Protein AF-A0A5M4D7P4-F1 (afdb_monomer_lite)

Sequence (319 aa):
MAQPVGPFDEPAAPAPRLPSSVIDLPASPAQINPLQVMADASAMLDAHRPQQPDPSEKPGLSVAVNVMLLLTVITLVPSIMLMTTCFVRILVVLALLRQALGTQSLPPPQVVTGLALFMTLLVMSPTIDRIWNEAVVPYQNGEIGDYDTLWAAARQPMRDYMFDQIEATGNWSSVYTLLNYRGVDTSNPA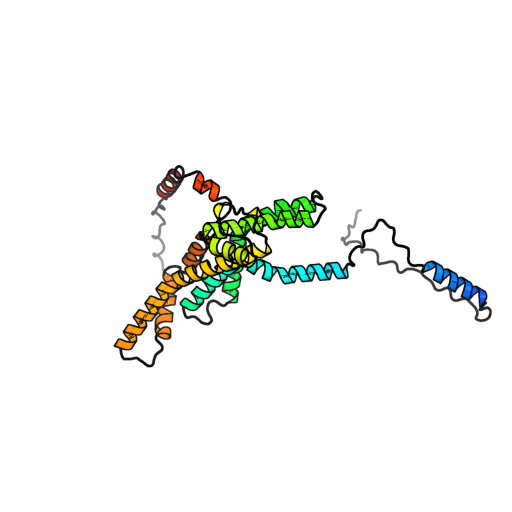ELTRADVDMVTLVPAYMLSELKVAFLLGFRVYLPFLVIDMVIASLLISMSMMMLPPVLISLPFKLLLFVLVDGWALVVGSLLETFVQEGTSGRLSAEPAAMLPFLLICFVRRPRPPVSSLPLAEACRDV

Secondary structure (DSSP, 8-state):
---------PPPPPPP----------S-TT---HHHHHHHHHHHHHTTPPPPPPTTS--PPPHHHHHHHHHHHHHHHHHHHHHHSTHHHHHHHHHHHHHHHT-SSSS-HHHHHHHHHHHHHHHHHHHHHHHIIIIIHHHHTTS---HHHHHHHHHHHHHHHHHHHHHHTT-HHHHHHHHHHTT---S-TTT--TTSS-HHHHHHHHHHHHHHHHHHHHHHHHHHHHHHHHHHHHHHHHTT-TTS-HHHHHHHHHHHHHHHTTHHHHHHHHHHTTSPPTTSHHHHTT-SSSHHHHHHHHHH--PPPP-------SSSS--

Foldseek 3Di:
DDDDDDDDDDDDDDDDDDPPPPPPDDDDPPDPPVVVVVVVVVVVVVVPDPPDDDPPDDPDDPPVVVVVVVVVVVVCVVVCCLQLFLLVLQLLLLVLLCVLLVDPPPPHSVVSSVVSVVLRCVLCVVLVVQLCVQQVVCVVVVVDPDPVVSVVSNCVSSLVQLVQLCVLLVQCVLLLVLCVVVVNDCVDVPPDDSVVRDPVSSRRSSSVSSNVNSVVLSVVSNVVSVVLLVVQVVVCVVVVVPPDRSSVVSNVVSVVVCVVVVVVCVSSVVSSVSGDDPVVVVVVVPDPPPVVVVVVVVVVDDDDDDDDDDDPPPDPPDD

pLDDT: mean 76.4, std 20.69, range [35.22, 96.75]

Structure (mmCIF, N/CA/C/O backbone):
data_AF-A0A5M4D7P4-F1
#
_entry.id   AF-A0A5M4D7P4-F1
#
loop_
_atom_site.group_PDB
_atom_site.id
_atom_site.type_symbol
_atom_site.label_atom_id
_atom_site.label_alt_id
_atom_site.label_comp_id
_atom_site.label_asym_id
_atom_site.label_entity_id
_atom_site.label_seq_id
_atom_site.pdbx_PDB_ins_code
_atom_site.Cartn_x
_atom_site.Cartn_y
_atom_site.Cartn_z
_atom_site.occupancy
_atom_site.B_iso_or_equiv
_atom_site.auth_seq_id
_atom_site.auth_comp_id
_atom_site.auth_asym_id
_atom_site.auth_atom_id
_atom_site.pdbx_PDB_model_num
ATOM 1 N N . MET A 1 1 ? 26.695 47.796 60.984 1.00 39.16 1 MET A N 1
ATOM 2 C CA . MET A 1 1 ? 27.251 47.521 59.645 1.00 39.16 1 MET A CA 1
ATOM 3 C C . MET A 1 1 ? 26.791 46.131 59.228 1.00 39.16 1 MET A C 1
ATOM 5 O O . MET A 1 1 ? 27.099 45.175 59.923 1.00 39.16 1 MET A O 1
ATOM 9 N N . ALA A 1 2 ? 25.961 46.084 58.182 1.00 36.31 2 ALA A N 1
ATOM 10 C CA . ALA A 1 2 ? 25.583 44.916 57.373 1.00 36.31 2 ALA A CA 1
ATOM 11 C C . ALA A 1 2 ? 26.838 44.197 56.827 1.00 36.31 2 ALA A C 1
ATOM 13 O O . ALA A 1 2 ? 27.874 44.846 56.735 1.00 36.31 2 ALA A O 1
ATOM 14 N N . GLN A 1 3 ? 26.884 42.930 56.411 1.00 42.91 3 GLN A N 1
ATOM 15 C CA . GLN A 1 3 ? 25.950 41.832 56.092 1.00 42.91 3 GLN A CA 1
ATOM 16 C C . GLN A 1 3 ? 26.830 40.542 56.043 1.00 42.91 3 GLN A C 1
ATOM 18 O O . GLN A 1 3 ? 28.057 40.666 56.102 1.00 42.91 3 GLN A O 1
ATOM 23 N N . PRO A 1 4 ? 26.279 39.322 55.890 1.00 45.22 4 PRO A N 1
ATOM 24 C CA . PRO A 1 4 ? 26.401 38.695 54.563 1.00 45.22 4 PRO A CA 1
ATOM 25 C C . PRO A 1 4 ? 25.178 37.857 54.139 1.00 45.22 4 PRO A C 1
ATOM 27 O O . PRO A 1 4 ? 24.484 37.263 54.960 1.00 45.22 4 PRO A O 1
ATOM 30 N N . VAL A 1 5 ? 24.946 37.814 52.825 1.00 45.00 5 VAL A N 1
ATOM 31 C CA . VAL A 1 5 ? 23.956 36.982 52.118 1.00 45.00 5 VAL A CA 1
ATOM 32 C C . VAL A 1 5 ? 24.679 35.752 51.552 1.00 45.00 5 VAL A C 1
ATOM 34 O O . VAL A 1 5 ? 25.801 35.879 51.066 1.00 45.00 5 VAL A O 1
ATOM 37 N N . GLY A 1 6 ? 24.063 34.572 51.681 1.00 42.91 6 GLY A N 1
ATOM 38 C CA . GLY A 1 6 ? 24.662 33.266 51.371 1.00 42.91 6 GLY A CA 1
ATOM 39 C C . GLY A 1 6 ? 24.568 32.826 49.905 1.00 42.91 6 GLY A C 1
ATOM 40 O O . GLY A 1 6 ? 24.285 33.643 49.031 1.00 42.91 6 GLY A O 1
ATOM 41 N N . PRO A 1 7 ? 24.751 31.521 49.642 1.00 45.44 7 PRO A N 1
ATOM 42 C CA . PRO A 1 7 ? 24.251 30.860 48.445 1.00 45.44 7 PRO A CA 1
ATOM 43 C C . PRO A 1 7 ? 23.147 29.834 48.766 1.00 45.44 7 PRO A C 1
ATOM 45 O O . PRO A 1 7 ? 23.106 29.236 49.840 1.00 45.44 7 PRO A O 1
ATOM 48 N N . PHE A 1 8 ? 22.249 29.677 47.796 1.00 41.06 8 PHE A N 1
ATOM 49 C CA . PHE A 1 8 ? 21.192 28.673 47.702 1.00 41.06 8 PHE A CA 1
ATOM 50 C C . PHE A 1 8 ? 21.755 27.242 47.702 1.00 41.06 8 PHE A C 1
ATOM 52 O O . PHE A 1 8 ? 22.790 27.021 47.085 1.00 41.06 8 PHE A O 1
ATOM 59 N N . ASP A 1 9 ? 21.048 26.294 48.330 1.00 38.66 9 ASP A N 1
ATOM 60 C CA . ASP A 1 9 ? 20.619 25.055 47.663 1.00 38.66 9 ASP A CA 1
ATOM 61 C C . ASP A 1 9 ? 19.586 24.263 48.495 1.00 38.66 9 ASP A C 1
ATOM 63 O O . ASP A 1 9 ? 19.487 24.366 49.717 1.00 38.66 9 ASP A O 1
ATOM 67 N N . GLU A 1 10 ? 18.759 23.548 47.745 1.00 42.03 10 GLU A N 1
ATOM 68 C CA . GLU A 1 10 ? 17.426 22.977 47.968 1.00 42.03 10 GLU A CA 1
ATOM 69 C C . GLU A 1 10 ? 17.302 21.896 49.080 1.00 42.03 10 GLU A C 1
ATOM 71 O O . GLU A 1 10 ? 18.226 21.107 49.288 1.00 42.03 10 GLU A O 1
ATOM 76 N N . PRO A 1 11 ? 16.159 21.798 49.801 1.00 43.62 11 PRO A N 1
ATOM 77 C CA . PRO A 1 11 ? 15.972 20.808 50.863 1.00 43.62 11 PRO A CA 1
ATOM 78 C C . PRO A 1 11 ? 15.675 19.402 50.316 1.00 43.62 11 PRO A C 1
ATOM 80 O O . PRO A 1 11 ? 14.684 19.169 49.624 1.00 43.62 11 PRO A O 1
ATOM 83 N N . ALA A 1 12 ? 16.519 18.445 50.706 1.00 44.50 12 ALA A N 1
ATOM 84 C CA . ALA A 1 12 ? 16.374 17.023 50.417 1.00 44.50 12 ALA A CA 1
ATOM 85 C C . ALA A 1 12 ? 15.052 16.434 50.954 1.00 44.50 12 ALA A C 1
ATOM 87 O O . ALA A 1 12 ? 14.665 16.649 52.105 1.00 44.50 12 ALA A O 1
ATOM 88 N N . ALA A 1 13 ? 14.391 15.646 50.104 1.00 42.66 13 ALA A N 1
ATOM 89 C CA . ALA A 1 13 ? 13.180 14.889 50.404 1.00 42.66 13 ALA A CA 1
ATOM 90 C C . ALA A 1 13 ? 13.367 13.915 51.594 1.00 42.66 13 ALA A C 1
ATOM 92 O O . ALA A 1 13 ? 14.440 13.326 51.751 1.00 42.66 13 ALA A O 1
ATOM 93 N N . PRO A 1 14 ? 12.332 13.696 52.429 1.00 46.12 14 PRO A N 1
ATOM 94 C CA . PRO A 1 14 ? 12.438 12.821 53.590 1.00 46.12 14 PRO A CA 1
ATOM 95 C C . PRO A 1 14 ? 12.528 11.345 53.177 1.00 46.12 14 PRO A C 1
ATOM 97 O O . PRO A 1 14 ? 11.697 10.836 52.426 1.00 46.12 14 PRO A O 1
ATOM 100 N N . ALA A 1 15 ? 13.538 10.653 53.709 1.00 44.91 15 ALA A N 1
ATOM 101 C CA . ALA A 1 15 ? 13.745 9.217 53.549 1.00 44.91 15 ALA A CA 1
ATOM 102 C C . ALA A 1 15 ? 12.555 8.390 54.097 1.00 44.91 15 ALA A C 1
ATOM 104 O O . ALA A 1 15 ? 11.905 8.803 55.066 1.00 44.91 15 ALA A O 1
ATOM 105 N N . PRO A 1 16 ? 12.266 7.209 53.517 1.00 42.50 16 PRO A N 1
ATOM 106 C CA . PRO A 1 16 ? 11.136 6.379 53.917 1.00 42.50 16 PRO A CA 1
ATOM 107 C C . PRO A 1 16 ? 11.317 5.856 55.349 1.00 42.50 16 PRO A C 1
ATOM 109 O O . PRO A 1 16 ? 12.341 5.266 55.694 1.00 42.50 16 PRO A O 1
ATOM 112 N N . ARG A 1 17 ? 10.302 6.073 56.192 1.00 42.00 17 ARG A N 1
ATOM 113 C CA . ARG A 1 17 ? 10.245 5.549 57.562 1.00 42.00 17 ARG A CA 1
ATOM 114 C C . ARG A 1 17 ? 10.105 4.027 57.504 1.00 42.00 17 ARG A C 1
ATOM 116 O O . ARG A 1 17 ? 9.059 3.524 57.104 1.00 42.00 17 ARG A O 1
ATOM 123 N N . LEU A 1 18 ? 11.147 3.303 57.907 1.00 40.50 18 LEU A N 1
ATOM 124 C CA . LEU A 1 18 ? 11.042 1.874 58.203 1.00 40.50 18 LEU A CA 1
ATOM 125 C C . LEU A 1 18 ? 10.064 1.687 59.379 1.00 40.50 18 LEU A C 1
ATOM 127 O O . LEU A 1 18 ? 10.150 2.448 60.349 1.00 40.50 18 LEU A O 1
ATOM 131 N N . PRO A 1 19 ? 9.134 0.718 59.325 1.00 41.41 19 PRO A N 1
ATOM 132 C CA . PRO A 1 19 ? 8.250 0.438 60.444 1.00 41.41 19 PRO A CA 1
ATOM 133 C C . PRO A 1 19 ? 9.090 -0.034 61.632 1.00 41.41 19 PRO A C 1
ATOM 135 O O . PRO A 1 19 ? 9.810 -1.028 61.559 1.00 41.41 19 PRO A O 1
ATOM 138 N N . SER A 1 20 ? 9.008 0.700 62.737 1.00 46.91 20 SER A N 1
ATOM 139 C CA . SER A 1 20 ? 9.601 0.343 64.021 1.00 46.91 20 SER A CA 1
ATOM 140 C C . SER A 1 20 ? 8.812 -0.798 64.666 1.00 46.91 20 SER A C 1
ATOM 142 O O . SER A 1 20 ? 8.154 -0.608 65.685 1.00 46.91 20 SER A O 1
ATOM 144 N N . SER A 1 21 ? 8.846 -1.989 64.073 1.00 45.53 21 SER A N 1
ATOM 145 C CA . SER A 1 21 ? 8.502 -3.222 64.778 1.00 45.53 21 SER A CA 1
ATOM 146 C C . SER A 1 21 ? 9.763 -3.711 65.483 1.00 45.53 21 SER A C 1
ATOM 148 O O . SER A 1 21 ? 10.467 -4.600 65.002 1.00 45.53 21 SER A O 1
ATOM 150 N N . VAL A 1 22 ? 10.093 -3.048 66.593 1.00 41.06 22 VAL A N 1
ATOM 151 C CA . VAL A 1 22 ? 11.078 -3.558 67.545 1.00 41.06 22 VAL A CA 1
ATOM 152 C C . VAL A 1 22 ? 10.520 -4.876 68.065 1.00 41.06 22 VAL A C 1
ATOM 154 O O . VAL A 1 22 ? 9.467 -4.910 68.696 1.00 41.06 22 VAL A O 1
ATOM 157 N N . ILE A 1 23 ? 11.201 -5.969 67.734 1.00 44.00 23 ILE A N 1
ATOM 158 C CA . ILE A 1 23 ? 11.002 -7.253 68.392 1.00 44.00 23 ILE A CA 1
ATOM 159 C C . ILE A 1 23 ? 11.516 -7.053 69.819 1.00 44.00 23 ILE A C 1
ATOM 161 O O . ILE A 1 23 ? 12.726 -7.097 70.045 1.00 44.00 23 ILE A O 1
ATOM 165 N N . ASP A 1 24 ? 10.621 -6.789 70.769 1.00 45.09 24 ASP A N 1
ATOM 166 C CA . ASP A 1 24 ? 10.954 -6.900 72.188 1.00 45.09 24 ASP A CA 1
ATOM 167 C C . ASP A 1 24 ? 11.131 -8.393 72.492 1.00 45.09 24 ASP A C 1
ATOM 169 O O . ASP A 1 24 ? 10.175 -9.131 72.733 1.00 45.09 24 ASP A O 1
ATOM 173 N N . LEU A 1 25 ? 12.373 -8.875 72.401 1.00 41.31 25 LEU A N 1
ATOM 174 C CA . LEU A 1 25 ? 12.720 -10.182 72.946 1.00 41.31 25 LEU A CA 1
ATOM 175 C C . LEU A 1 25 ? 12.605 -10.105 74.477 1.00 41.31 25 LEU A C 1
ATOM 177 O O . LEU A 1 25 ? 13.204 -9.212 75.081 1.00 41.31 25 LEU A O 1
ATOM 181 N N . PRO A 1 26 ? 11.895 -11.040 75.132 1.00 45.88 26 PRO A N 1
ATOM 182 C CA . PRO A 1 26 ? 11.745 -11.014 76.578 1.00 45.88 26 PRO A CA 1
ATOM 183 C C . PRO A 1 26 ? 13.110 -11.143 77.263 1.00 45.88 26 PRO A C 1
ATOM 185 O O . PRO A 1 26 ? 13.887 -12.068 77.009 1.00 45.88 26 PRO A O 1
ATOM 188 N N . ALA A 1 27 ? 13.398 -10.199 78.156 1.00 53.09 27 ALA A N 1
ATOM 189 C CA . ALA A 1 27 ? 14.571 -10.231 79.011 1.00 53.09 27 ALA A CA 1
ATOM 190 C C . ALA A 1 27 ? 14.443 -11.379 80.033 1.00 53.09 27 ALA A C 1
ATOM 192 O O . ALA A 1 27 ? 13.752 -11.248 81.038 1.00 53.09 27 ALA A O 1
ATOM 193 N N . SER A 1 28 ? 15.162 -12.475 79.772 1.00 43.53 28 SER A N 1
ATOM 194 C CA . SER A 1 28 ? 15.403 -13.683 80.594 1.00 43.53 28 SER A CA 1
ATOM 195 C C . SER A 1 28 ? 14.754 -14.975 80.068 1.00 43.53 28 SER A C 1
ATOM 197 O O . SER A 1 28 ? 13.537 -15.048 79.915 1.00 43.53 28 SER A O 1
ATOM 199 N N . PRO A 1 29 ? 15.533 -16.066 79.904 1.00 48.66 29 PRO A N 1
ATOM 200 C CA . PRO A 1 29 ? 15.063 -17.339 79.348 1.00 48.66 29 PRO A CA 1
ATOM 201 C C . PRO A 1 29 ? 14.268 -18.221 80.338 1.00 48.66 29 PRO A C 1
ATOM 203 O O . PRO A 1 29 ? 14.109 -19.413 80.100 1.00 48.66 29 PRO A O 1
ATOM 206 N N . ALA A 1 30 ? 13.772 -17.675 81.455 1.00 53.62 30 ALA A N 1
ATOM 207 C CA . ALA A 1 30 ? 13.165 -18.462 82.539 1.00 53.62 30 ALA A CA 1
ATOM 208 C C . ALA A 1 30 ? 11.623 -18.429 82.598 1.00 53.62 30 ALA A C 1
ATOM 210 O O . ALA A 1 30 ? 11.040 -19.104 83.443 1.00 53.62 30 ALA A O 1
ATOM 211 N N . GLN A 1 31 ? 10.941 -17.695 81.716 1.00 53.03 31 GLN A N 1
ATOM 212 C CA . GLN A 1 31 ? 9.471 -17.665 81.659 1.00 53.03 31 GLN A CA 1
ATOM 213 C C . GLN A 1 31 ? 8.973 -17.660 80.210 1.00 53.03 31 GLN A C 1
ATOM 215 O O . GLN A 1 31 ? 8.314 -16.731 79.759 1.00 53.03 31 GLN A O 1
ATOM 220 N N . ILE A 1 32 ? 9.264 -18.727 79.464 1.00 53.53 32 ILE A N 1
ATOM 221 C CA . ILE A 1 32 ? 8.501 -19.020 78.246 1.00 53.53 32 ILE A CA 1
ATOM 222 C C . ILE A 1 32 ? 7.229 -19.725 78.706 1.00 53.53 32 ILE A C 1
ATOM 224 O O . ILE A 1 32 ? 7.232 -20.929 78.953 1.00 53.53 32 ILE A O 1
ATOM 228 N N . ASN A 1 33 ? 6.157 -18.960 78.903 1.00 68.06 33 ASN A N 1
ATOM 229 C CA . ASN A 1 33 ? 4.860 -19.521 79.251 1.00 68.06 33 ASN A CA 1
ATOM 230 C C . ASN A 1 33 ? 4.170 -19.978 77.950 1.00 68.06 33 ASN A C 1
ATOM 232 O O . ASN A 1 33 ? 3.765 -19.127 77.154 1.00 68.06 33 ASN A O 1
ATOM 236 N N . PRO A 1 34 ? 4.043 -21.293 77.686 1.00 62.69 34 PRO A N 1
ATOM 237 C CA . PRO A 1 34 ? 3.564 -21.798 76.396 1.00 62.69 34 PRO A CA 1
ATOM 238 C C . PRO A 1 34 ? 2.134 -21.344 76.073 1.00 62.69 34 PRO A C 1
ATOM 240 O O . PRO A 1 34 ? 1.775 -21.247 74.903 1.00 62.69 34 PRO A O 1
ATOM 243 N N . LEU A 1 35 ? 1.342 -20.990 77.094 1.00 64.62 35 LEU A N 1
ATOM 244 C CA . LEU A 1 35 ? 0.001 -20.434 76.915 1.00 64.62 35 LEU A CA 1
ATOM 245 C C . LEU A 1 35 ? 0.010 -19.024 76.301 1.00 64.62 35 LEU A C 1
ATOM 247 O O . LEU A 1 35 ? -0.864 -18.714 75.500 1.00 64.62 35 LEU A O 1
ATOM 251 N N . GLN A 1 36 ? 0.987 -18.178 76.649 1.00 68.75 36 GLN A N 1
ATOM 252 C CA . GLN A 1 36 ? 1.110 -16.827 76.082 1.00 68.75 36 GLN A CA 1
ATOM 253 C C . GLN A 1 36 ? 1.613 -16.873 74.642 1.00 68.75 36 GLN A C 1
ATOM 255 O O . GLN A 1 36 ? 1.091 -16.165 73.793 1.00 68.75 36 GLN A O 1
ATOM 260 N N . VAL A 1 37 ? 2.542 -17.783 74.343 1.00 67.81 37 VAL A N 1
ATOM 261 C CA . VAL A 1 37 ? 3.034 -17.988 72.973 1.00 67.81 37 VAL A CA 1
ATOM 262 C C . VAL A 1 37 ? 1.915 -18.493 72.054 1.00 67.81 37 VAL A C 1
ATOM 264 O O . VAL A 1 37 ? 1.815 -18.067 70.907 1.00 67.81 37 VAL A O 1
ATOM 267 N N . MET A 1 38 ? 1.034 -19.366 72.554 1.00 65.88 38 MET A N 1
ATOM 268 C CA . MET A 1 38 ? -0.147 -19.819 71.810 1.00 65.88 38 MET A CA 1
ATOM 269 C C . MET A 1 38 ? -1.222 -18.731 71.677 1.00 65.88 38 MET A C 1
ATOM 271 O O . MET A 1 38 ? -1.864 -18.651 70.632 1.00 65.88 38 MET A O 1
ATOM 275 N N . ALA A 1 39 ? -1.401 -17.879 72.692 1.00 70.56 39 ALA A N 1
ATOM 276 C CA . ALA A 1 39 ? -2.315 -16.740 72.627 1.00 70.56 39 ALA A CA 1
ATOM 277 C C . ALA A 1 39 ? -1.850 -15.700 71.591 1.00 70.56 39 ALA A C 1
ATOM 279 O O . ALA A 1 39 ? -2.644 -15.294 70.743 1.00 70.56 39 ALA A O 1
ATOM 280 N N . ASP A 1 40 ? -0.559 -15.362 71.576 1.00 68.88 40 ASP A N 1
ATOM 281 C CA . ASP A 1 40 ? 0.027 -14.476 70.566 1.00 68.88 40 ASP A CA 1
ATOM 282 C C . ASP A 1 40 ? -0.028 -15.103 69.167 1.00 68.88 40 ASP A C 1
ATOM 284 O O . ASP A 1 40 ? -0.382 -14.427 68.202 1.00 68.88 40 ASP A O 1
ATOM 288 N N . ALA A 1 41 ? 0.210 -16.413 69.042 1.00 66.12 41 ALA A N 1
ATOM 289 C CA . ALA A 1 41 ? 0.046 -17.121 67.772 1.00 66.12 41 ALA A CA 1
ATOM 290 C C . ALA A 1 41 ? -1.411 -17.105 67.271 1.00 66.12 41 ALA A C 1
ATOM 292 O O . ALA A 1 41 ? -1.637 -16.955 66.071 1.00 66.12 41 ALA A O 1
ATOM 293 N N . SER A 1 42 ? -2.403 -17.213 68.165 1.00 67.12 42 SER A N 1
ATOM 294 C CA . SER A 1 42 ? -3.823 -17.101 67.799 1.00 67.12 42 SER A CA 1
ATOM 295 C C . SER A 1 42 ? -4.211 -15.679 67.381 1.00 67.12 42 SER A C 1
ATOM 297 O O . SER A 1 42 ? -4.892 -15.512 66.372 1.00 67.12 42 SER A O 1
ATOM 299 N N . ALA A 1 43 ? -3.682 -14.656 68.060 1.00 64.94 43 ALA A N 1
ATOM 300 C CA . ALA A 1 43 ? -3.889 -13.256 67.696 1.00 64.94 43 ALA A CA 1
ATOM 301 C C . ALA A 1 43 ? -3.255 -12.913 66.335 1.00 64.94 43 ALA A C 1
ATOM 303 O O . ALA A 1 43 ? -3.821 -12.150 65.551 1.00 64.94 43 ALA A O 1
ATOM 304 N N . MET A 1 44 ? -2.109 -13.520 66.012 1.00 62.34 44 MET A N 1
ATOM 305 C CA . MET A 1 44 ? -1.479 -13.400 64.694 1.00 62.34 44 MET A CA 1
ATOM 306 C C . MET A 1 44 ? -2.248 -14.150 63.597 1.00 62.34 44 MET A C 1
ATOM 308 O O . MET A 1 44 ? -2.262 -13.697 62.453 1.00 62.34 44 MET A O 1
ATOM 312 N N . LEU A 1 45 ? -2.918 -15.259 63.928 1.00 62.47 45 LEU A N 1
ATOM 313 C CA . LEU A 1 45 ? -3.769 -15.993 62.987 1.00 62.47 45 LEU A CA 1
ATOM 314 C C . LEU A 1 45 ? -5.054 -15.214 62.656 1.00 62.47 45 LEU A C 1
ATOM 316 O O . LEU A 1 45 ? -5.470 -15.180 61.499 1.00 62.47 45 LEU A O 1
ATOM 320 N N . ASP A 1 46 ? -5.639 -14.534 63.645 1.00 59.25 46 ASP A N 1
ATOM 321 C CA . ASP A 1 46 ? -6.815 -13.676 63.452 1.00 59.25 46 ASP A CA 1
ATOM 322 C C . ASP A 1 46 ? -6.486 -12.395 62.668 1.00 59.25 46 ASP A C 1
ATOM 324 O O . ASP A 1 46 ? -7.308 -11.929 61.876 1.00 59.25 46 ASP A O 1
ATOM 328 N N . ALA A 1 47 ? -5.261 -11.871 62.795 1.00 59.22 47 ALA A N 1
ATOM 329 C CA . ALA A 1 47 ? -4.774 -10.743 61.997 1.00 59.22 47 ALA A CA 1
ATOM 330 C C . ALA A 1 47 ? -4.516 -11.092 60.515 1.00 59.22 47 ALA A C 1
ATOM 332 O O . ALA A 1 47 ? -4.391 -10.189 59.689 1.00 59.22 47 ALA A O 1
ATOM 333 N N . HIS A 1 48 ? -4.445 -12.382 60.165 1.00 51.16 48 HIS A N 1
ATOM 334 C CA . HIS A 1 48 ? -4.224 -12.865 58.796 1.00 51.16 48 HIS A CA 1
ATOM 335 C C . HIS A 1 48 ? -5.470 -13.492 58.158 1.00 51.16 48 HIS A C 1
ATOM 337 O O . HIS A 1 48 ? -5.368 -14.187 57.143 1.00 51.16 48 HIS A O 1
ATOM 343 N N . ARG A 1 49 ? -6.663 -13.243 58.718 1.00 50.81 49 ARG A N 1
ATOM 344 C CA . ARG A 1 49 ? -7.913 -13.605 58.047 1.00 50.81 49 ARG A CA 1
ATOM 345 C C . ARG A 1 49 ? -7.963 -12.848 56.713 1.00 50.81 49 ARG A C 1
ATOM 347 O O . ARG A 1 49 ? -7.954 -11.617 56.743 1.00 50.81 49 ARG A O 1
ATOM 354 N N . PRO A 1 50 ? -8.007 -13.529 55.552 1.00 48.22 50 PRO A N 1
ATOM 355 C CA . PRO A 1 50 ? -8.169 -12.841 54.282 1.00 48.22 50 PRO A CA 1
ATOM 356 C C . PRO A 1 50 ? -9.451 -12.015 54.371 1.00 48.22 50 PRO A C 1
ATOM 358 O O . PRO A 1 50 ? -10.527 -12.561 54.630 1.00 48.22 50 PRO A O 1
ATOM 361 N N . GLN A 1 51 ? -9.309 -10.695 54.244 1.00 52.53 51 GLN A N 1
ATOM 362 C CA . GLN A 1 51 ? -10.436 -9.780 54.152 1.00 52.53 51 GLN A CA 1
ATOM 363 C C . GLN A 1 51 ? -11.355 -10.296 53.052 1.00 52.53 51 GLN A C 1
ATOM 365 O O . GLN A 1 51 ? -10.955 -10.472 51.901 1.00 52.53 51 GLN A O 1
ATOM 370 N N . GLN A 1 52 ? -12.578 -10.615 53.456 1.00 51.25 52 GLN A N 1
ATOM 371 C CA . GLN A 1 52 ? -13.651 -10.952 52.547 1.00 51.25 52 GLN A CA 1
ATOM 372 C C . GLN A 1 52 ? -13.826 -9.756 51.602 1.00 51.25 52 GLN A C 1
ATOM 374 O O . GLN A 1 52 ? -13.978 -8.642 52.105 1.00 51.25 52 GLN A O 1
ATOM 379 N N . PRO A 1 53 ? -13.725 -9.941 50.275 1.00 47.72 53 PRO A N 1
ATOM 380 C CA . PRO A 1 53 ? -13.789 -8.821 49.352 1.00 47.72 53 PRO A CA 1
ATOM 381 C C . PRO A 1 53 ? -15.172 -8.182 49.465 1.00 47.72 53 PRO A C 1
ATOM 383 O O . PRO A 1 53 ? -16.186 -8.888 49.471 1.00 47.72 53 PRO A O 1
ATOM 386 N N . ASP A 1 54 ? -15.203 -6.857 49.589 1.00 48.03 54 ASP A N 1
ATOM 387 C CA . ASP A 1 54 ? -16.440 -6.088 49.542 1.00 48.03 54 ASP A CA 1
ATOM 388 C C . ASP A 1 54 ? -17.194 -6.420 48.236 1.00 48.03 54 ASP A C 1
ATOM 390 O O . ASP A 1 54 ? -16.576 -6.433 47.167 1.00 48.03 54 ASP A O 1
ATOM 394 N N . PRO A 1 55 ? -18.521 -6.661 48.253 1.00 55.78 55 PRO A N 1
ATOM 395 C CA . PRO A 1 55 ? -19.269 -7.091 47.062 1.00 55.78 55 PRO A CA 1
ATOM 396 C C . PRO A 1 55 ? -19.361 -6.048 45.931 1.00 55.78 55 PRO A C 1
ATOM 398 O O . PRO A 1 55 ? -20.014 -6.305 44.920 1.00 55.78 55 PRO A O 1
ATOM 401 N N . SER A 1 56 ? -18.754 -4.872 46.103 1.00 53.69 56 SER A N 1
ATOM 402 C CA . SER A 1 56 ? -18.913 -3.703 45.228 1.00 53.69 56 SER A CA 1
ATOM 403 C C . SER A 1 56 ? -17.654 -3.345 44.432 1.00 53.69 56 SER A C 1
ATOM 405 O O . SER A 1 56 ? -17.723 -2.487 43.551 1.00 53.69 56 SER A O 1
ATOM 407 N N . GLU A 1 57 ? -16.512 -3.987 44.690 1.00 48.28 57 GLU A N 1
ATOM 408 C CA . GLU A 1 57 ? -15.308 -3.791 43.882 1.00 48.28 57 GLU A CA 1
ATOM 409 C C . GLU A 1 57 ? -15.270 -4.821 42.750 1.00 48.28 57 GLU A C 1
ATOM 411 O O . GLU A 1 57 ? -15.084 -6.021 42.958 1.00 48.28 57 GLU A O 1
ATOM 416 N N . LYS A 1 58 ? -15.456 -4.343 41.512 1.00 55.72 58 LYS A N 1
ATOM 417 C CA . LYS A 1 58 ? -15.135 -5.127 40.314 1.00 55.72 58 LYS A CA 1
ATOM 418 C C . LYS A 1 58 ? -13.696 -5.641 40.473 1.00 55.72 58 LYS A C 1
ATOM 420 O O . LYS A 1 58 ? -12.833 -4.819 40.782 1.00 55.72 58 LYS A O 1
ATOM 425 N N . PRO A 1 59 ? -13.405 -6.937 40.249 1.00 49.16 59 PRO A N 1
ATOM 426 C CA . PRO A 1 59 ? -12.051 -7.453 40.381 1.00 49.16 59 PRO A CA 1
ATOM 427 C C . PRO A 1 59 ? -11.151 -6.701 39.400 1.00 49.16 59 PRO A C 1
ATOM 429 O O . PRO A 1 59 ? -11.221 -6.917 38.190 1.00 49.16 59 PRO A O 1
ATOM 432 N N . GLY A 1 60 ? -10.344 -5.770 39.907 1.00 59.28 60 GLY A N 1
ATOM 433 C CA . GLY A 1 60 ? -9.323 -5.118 39.108 1.00 59.28 60 GLY A CA 1
ATOM 434 C C . GLY A 1 60 ? -8.377 -6.201 38.613 1.00 59.28 60 GLY A C 1
ATOM 435 O O . GLY A 1 60 ? -7.787 -6.922 39.419 1.00 59.28 60 GLY A O 1
ATOM 436 N N . LEU A 1 61 ? -8.261 -6.352 37.291 1.00 66.88 61 LEU A N 1
ATOM 437 C CA . LEU A 1 61 ? -7.203 -7.160 36.692 1.00 66.88 61 LEU A CA 1
ATOM 438 C C . LEU A 1 61 ? -5.883 -6.766 37.367 1.00 66.88 61 LEU A C 1
ATOM 440 O O . LEU A 1 61 ? -5.580 -5.575 37.475 1.00 66.88 61 LEU A O 1
ATOM 444 N N . SER A 1 62 ? -5.115 -7.746 37.853 1.00 84.62 62 SER A N 1
ATOM 445 C CA . SER A 1 62 ? -3.849 -7.440 38.520 1.00 84.62 62 SER A CA 1
ATOM 446 C C . SER A 1 62 ? -2.968 -6.607 37.583 1.00 84.62 62 SER A C 1
ATOM 448 O O . SER A 1 62 ? -2.994 -6.793 36.364 1.00 84.62 62 SER A O 1
ATOM 450 N N . VAL A 1 63 ? -2.185 -5.672 38.132 1.00 88.44 63 VAL A N 1
ATOM 451 C CA . VAL A 1 63 ? -1.324 -4.766 37.343 1.00 88.44 63 VAL A CA 1
ATOM 452 C C . VAL A 1 63 ? -0.475 -5.543 36.327 1.00 88.44 63 VAL A C 1
ATOM 454 O O . VAL A 1 63 ? -0.302 -5.101 35.195 1.00 88.44 63 VAL A O 1
ATOM 457 N N . ALA A 1 64 ? -0.030 -6.748 36.694 1.00 87.38 64 ALA A N 1
ATOM 458 C CA . ALA A 1 64 ? 0.685 -7.659 35.806 1.00 87.38 64 ALA A CA 1
ATOM 459 C C . ALA A 1 64 ? -0.130 -8.073 34.563 1.00 87.38 64 ALA A C 1
ATOM 461 O O . ALA A 1 64 ? 0.411 -8.067 33.459 1.00 87.38 64 ALA A O 1
ATOM 462 N N . VAL A 1 65 ? -1.423 -8.386 34.710 1.00 89.88 65 VAL A N 1
ATOM 463 C CA . VAL A 1 65 ? -2.297 -8.744 33.579 1.00 89.88 65 VAL A CA 1
ATOM 464 C C . VAL A 1 65 ? -2.568 -7.526 32.694 1.00 89.88 65 VAL A C 1
ATOM 466 O O . VAL A 1 65 ? -2.530 -7.655 31.474 1.00 89.88 65 VAL A O 1
ATOM 469 N N . ASN A 1 66 ? -2.745 -6.332 33.269 1.00 86.94 66 ASN A N 1
ATOM 470 C CA . ASN A 1 66 ? -2.901 -5.101 32.481 1.00 86.94 66 ASN A CA 1
ATOM 471 C C . ASN A 1 66 ? -1.648 -4.775 31.655 1.00 86.94 66 ASN A C 1
ATOM 473 O O . ASN A 1 66 ? -1.760 -4.441 30.476 1.00 86.94 66 ASN A O 1
ATOM 477 N N . VAL A 1 67 ? -0.452 -4.915 32.236 1.00 92.00 67 VAL A N 1
ATOM 478 C CA . VAL A 1 67 ? 0.813 -4.721 31.506 1.00 92.00 67 VAL A CA 1
ATOM 479 C C . VAL A 1 67 ? 0.973 -5.776 30.410 1.00 92.00 67 VAL A C 1
ATOM 481 O O . VAL A 1 67 ? 1.343 -5.439 29.286 1.00 92.00 67 VAL A O 1
ATOM 484 N N . MET A 1 68 ? 0.645 -7.039 30.694 1.00 92.75 68 MET A N 1
ATOM 485 C CA . MET A 1 68 ? 0.687 -8.113 29.698 1.00 92.75 68 MET A CA 1
ATOM 486 C C . MET A 1 68 ? -0.274 -7.845 28.529 1.00 92.75 68 MET A C 1
ATOM 488 O O . MET A 1 68 ? 0.104 -8.018 27.367 1.00 92.75 68 MET A O 1
ATOM 492 N N . LEU A 1 69 ? -1.492 -7.375 28.815 1.00 89.94 69 LEU A N 1
ATOM 493 C CA . LEU A 1 69 ? -2.486 -7.017 27.803 1.00 89.94 69 LEU A CA 1
ATOM 494 C C . LEU A 1 69 ? -2.000 -5.840 26.948 1.00 89.94 69 LEU A C 1
ATOM 496 O O . LEU A 1 69 ? -2.054 -5.914 25.722 1.00 89.94 69 LEU A O 1
ATOM 500 N N . LEU A 1 70 ? -1.438 -4.801 27.568 1.00 90.12 70 LEU A N 1
ATOM 501 C CA . LEU A 1 70 ? -0.885 -3.643 26.864 1.00 90.12 70 LEU A CA 1
ATOM 502 C C . LEU A 1 70 ? 0.261 -4.031 25.914 1.00 90.12 70 LEU A C 1
ATOM 504 O O . LEU A 1 70 ? 0.254 -3.639 24.747 1.00 90.12 70 LEU A O 1
ATOM 508 N N . LEU A 1 71 ? 1.215 -4.844 26.378 1.00 92.88 71 LEU A N 1
ATOM 509 C CA . LEU A 1 71 ? 2.318 -5.336 25.540 1.00 92.88 71 LEU A CA 1
ATOM 510 C C . LEU A 1 71 ? 1.814 -6.190 24.370 1.00 92.88 71 LEU A C 1
ATOM 512 O O . LEU A 1 71 ? 2.341 -6.098 23.258 1.00 92.88 71 LEU A O 1
ATOM 516 N N . THR A 1 72 ? 0.766 -6.983 24.600 1.00 93.12 72 THR A N 1
ATOM 517 C CA . THR A 1 72 ? 0.124 -7.785 23.551 1.00 93.12 72 THR A CA 1
ATOM 518 C C . THR A 1 72 ? -0.496 -6.889 22.481 1.00 93.12 72 THR A C 1
ATOM 520 O O . THR A 1 72 ? -0.254 -7.097 21.292 1.00 93.12 72 THR A O 1
ATOM 523 N N . VAL A 1 73 ? -1.232 -5.849 22.885 1.00 89.88 73 VAL A N 1
ATOM 524 C CA . VAL A 1 73 ? -1.844 -4.892 21.953 1.00 89.88 73 VAL A CA 1
ATOM 525 C C . VAL A 1 73 ? -0.775 -4.161 21.142 1.00 89.88 73 VAL A C 1
ATOM 527 O O . VAL A 1 73 ? -0.875 -4.129 19.919 1.00 89.88 73 VAL A O 1
ATOM 530 N N . ILE A 1 74 ? 0.287 -3.657 21.782 1.00 91.88 74 ILE A N 1
ATOM 531 C CA . ILE A 1 74 ? 1.395 -2.968 21.093 1.00 91.88 74 ILE A CA 1
ATOM 532 C C . ILE A 1 74 ? 2.058 -3.879 20.052 1.00 91.88 74 ILE A C 1
ATOM 534 O O . ILE A 1 74 ? 2.364 -3.435 18.947 1.00 91.88 74 ILE A O 1
ATOM 538 N N . THR A 1 75 ? 2.235 -5.164 20.366 1.00 94.50 75 THR A N 1
ATOM 539 C CA . THR A 1 75 ? 2.840 -6.138 19.442 1.00 94.50 75 THR A CA 1
ATOM 540 C C . THR A 1 75 ? 1.948 -6.421 18.226 1.00 94.50 75 THR A C 1
ATOM 542 O O . THR A 1 75 ? 2.457 -6.715 17.146 1.00 94.50 75 THR A O 1
ATOM 545 N N . LEU A 1 76 ? 0.623 -6.297 18.365 1.00 92.81 76 LEU A N 1
ATOM 546 C CA . LEU A 1 76 ? -0.336 -6.481 17.270 1.00 92.81 76 LEU A CA 1
ATOM 547 C C . LEU A 1 76 ? -0.479 -5.250 16.361 1.00 92.81 76 LEU A C 1
ATOM 549 O O . LEU A 1 76 ? -0.908 -5.405 15.214 1.00 92.81 76 LEU A O 1
ATOM 553 N N . VAL A 1 77 ? -0.096 -4.052 16.823 1.00 91.00 77 VAL A N 1
ATOM 554 C CA . VAL A 1 77 ? -0.240 -2.790 16.067 1.00 91.00 77 VAL A CA 1
ATOM 555 C C . VAL A 1 77 ? 0.326 -2.871 14.644 1.00 91.00 77 VAL A C 1
ATOM 557 O O . VAL A 1 77 ? -0.405 -2.511 13.720 1.00 91.00 77 VAL A O 1
ATOM 560 N N . PRO A 1 78 ? 1.557 -3.369 14.402 1.00 89.25 78 PRO A N 1
ATOM 561 C CA . PRO A 1 78 ? 2.098 -3.437 13.049 1.00 89.25 78 PRO A CA 1
ATOM 562 C C . PRO A 1 78 ? 1.236 -4.308 12.135 1.00 89.25 78 PRO A C 1
ATOM 564 O O . PRO A 1 78 ? 0.965 -3.924 11.005 1.00 89.25 78 PRO A O 1
ATOM 567 N N . SER A 1 79 ? 0.742 -5.448 12.630 1.00 92.00 79 SER A N 1
ATOM 568 C CA . SER A 1 79 ? -0.115 -6.337 11.841 1.00 92.00 79 SER A CA 1
ATOM 569 C C . SER A 1 79 ? -1.449 -5.680 11.499 1.00 92.00 79 SER A C 1
ATOM 571 O O . SER A 1 79 ? -1.907 -5.788 10.364 1.00 92.00 79 SER A O 1
ATOM 573 N N . ILE A 1 80 ? -2.066 -4.988 12.459 1.00 90.75 80 ILE A N 1
ATOM 574 C CA . ILE A 1 80 ? -3.322 -4.271 12.224 1.00 90.75 80 ILE A CA 1
ATOM 575 C C . ILE A 1 80 ? -3.096 -3.171 11.186 1.00 90.75 80 ILE A C 1
ATOM 577 O O . ILE A 1 80 ? -3.843 -3.101 10.215 1.00 90.75 80 ILE A O 1
ATOM 581 N N . MET A 1 81 ? -2.009 -2.404 11.315 1.00 90.69 81 MET A N 1
ATOM 582 C CA . MET A 1 81 ? -1.629 -1.378 10.344 1.00 90.69 81 MET A CA 1
ATOM 583 C C . MET A 1 81 ? -1.508 -1.954 8.924 1.00 90.69 81 MET A C 1
ATOM 585 O O . MET A 1 81 ? -1.995 -1.342 7.979 1.00 90.69 81 MET A O 1
ATOM 589 N N . LEU A 1 82 ? -0.915 -3.138 8.746 1.00 91.44 82 LEU A N 1
ATOM 590 C CA . LEU A 1 82 ? -0.840 -3.775 7.426 1.00 91.44 82 LEU A CA 1
ATOM 591 C C . LEU A 1 82 ? -2.225 -4.112 6.853 1.00 91.44 82 LEU A C 1
ATOM 593 O O . LEU A 1 82 ? -2.430 -4.004 5.649 1.00 91.44 82 LEU A O 1
ATOM 597 N N . MET A 1 83 ? -3.164 -4.545 7.692 1.00 90.44 83 MET A N 1
ATOM 598 C CA . MET A 1 83 ? -4.445 -5.097 7.240 1.00 90.44 83 MET A CA 1
ATOM 599 C C . MET A 1 83 ? -5.537 -4.039 7.055 1.00 90.44 83 MET A C 1
ATOM 601 O O . MET A 1 83 ? -6.413 -4.213 6.210 1.00 90.44 83 MET A O 1
ATOM 605 N N . THR A 1 84 ? -5.504 -2.956 7.830 1.00 90.50 84 THR A N 1
ATOM 606 C CA . THR A 1 84 ? -6.586 -1.958 7.874 1.00 90.50 84 THR A CA 1
ATOM 607 C C . THR A 1 84 ? -6.234 -0.634 7.201 1.00 90.50 84 THR A C 1
ATOM 609 O O . THR A 1 84 ? -7.063 0.271 7.182 1.00 90.50 84 THR A O 1
ATOM 612 N N . THR A 1 85 ? -5.026 -0.496 6.641 1.00 94.00 85 THR A N 1
ATOM 613 C CA . THR A 1 85 ? -4.556 0.772 6.059 1.00 94.00 85 THR A CA 1
ATOM 614 C C . THR A 1 85 ? -4.098 0.653 4.604 1.00 94.00 85 THR A C 1
ATOM 616 O O . THR A 1 85 ? -4.062 -0.435 4.031 1.00 94.00 85 THR A O 1
ATOM 619 N N . CYS A 1 86 ?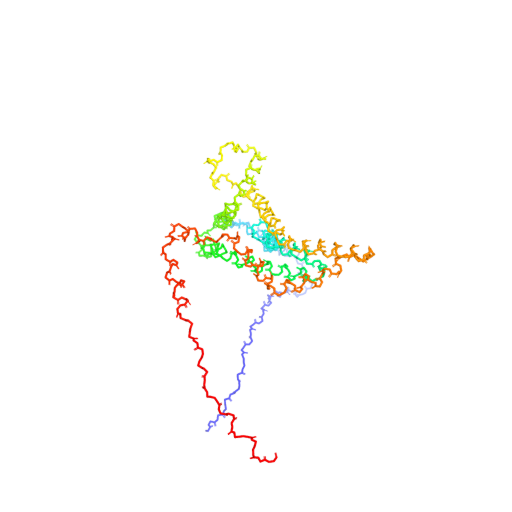 -3.750 1.778 3.970 1.00 93.94 86 CYS A N 1
ATOM 620 C CA . CYS A 1 86 ? -3.197 1.822 2.607 1.00 93.94 86 CYS A CA 1
ATOM 621 C C . CYS A 1 86 ? -1.740 1.351 2.497 1.00 93.94 86 CYS A C 1
ATOM 623 O O . CYS A 1 86 ? -1.185 1.311 1.393 1.00 93.94 86 CYS A O 1
ATOM 625 N N . PHE A 1 87 ? -1.111 0.983 3.615 1.00 95.88 87 PHE A N 1
ATOM 626 C CA . PHE A 1 87 ? 0.298 0.613 3.652 1.00 95.88 87 PHE A CA 1
ATOM 627 C C . PHE A 1 87 ? 0.655 -0.474 2.631 1.00 95.88 87 PHE A C 1
ATOM 629 O O . PHE A 1 87 ? 1.670 -0.362 1.944 1.00 95.88 87 PHE A O 1
ATOM 636 N N . VAL A 1 88 ? -0.193 -1.498 2.478 1.00 94.75 88 VAL A N 1
ATOM 637 C CA . VAL A 1 88 ? 0.041 -2.605 1.535 1.00 94.75 88 VAL A CA 1
ATOM 638 C C . VAL A 1 88 ? 0.137 -2.105 0.097 1.00 94.75 88 VAL A C 1
ATOM 640 O O . VAL A 1 88 ? 1.064 -2.499 -0.614 1.00 94.75 88 VAL A O 1
ATOM 643 N N . ARG A 1 89 ? -0.760 -1.206 -0.333 1.00 95.44 89 ARG A N 1
ATOM 644 C CA . ARG A 1 89 ? -0.741 -0.670 -1.700 1.00 95.44 89 ARG A CA 1
ATOM 645 C C . ARG A 1 89 ? 0.553 0.080 -1.978 1.00 95.44 89 ARG A C 1
ATOM 647 O O . ARG A 1 89 ? 1.208 -0.169 -2.989 1.00 95.44 89 ARG A O 1
ATOM 654 N N . ILE A 1 90 ? 0.942 0.955 -1.054 1.00 96.75 90 ILE A N 1
ATOM 655 C CA . ILE A 1 90 ? 2.149 1.773 -1.180 1.00 96.75 90 ILE A CA 1
ATOM 656 C C . ILE A 1 90 ? 3.397 0.884 -1.197 1.00 96.75 90 ILE A C 1
ATOM 658 O O . ILE A 1 90 ? 4.230 1.001 -2.098 1.00 96.75 90 ILE A O 1
ATOM 662 N N . LEU A 1 91 ? 3.513 -0.038 -0.237 1.00 96.06 91 LEU A N 1
ATOM 663 C CA . LEU A 1 91 ? 4.674 -0.913 -0.109 1.00 96.06 91 LEU A CA 1
ATOM 664 C C . LEU A 1 91 ? 4.862 -1.783 -1.357 1.00 96.06 91 LEU A C 1
ATOM 666 O O . LEU A 1 91 ? 5.975 -1.874 -1.872 1.00 96.06 91 LEU A O 1
ATOM 670 N N . VAL A 1 92 ? 3.789 -2.405 -1.857 1.00 95.56 92 VAL A N 1
ATOM 671 C CA . VAL A 1 92 ? 3.857 -3.299 -3.022 1.00 95.56 92 VAL A CA 1
ATOM 672 C C . VAL A 1 92 ? 4.264 -2.534 -4.280 1.00 95.56 92 VAL A C 1
ATOM 674 O O . VAL A 1 92 ? 5.140 -3.001 -5.006 1.00 95.56 92 VAL A O 1
ATOM 677 N N . VAL A 1 93 ? 3.710 -1.343 -4.532 1.00 96.38 93 VAL A N 1
ATOM 678 C CA . VAL A 1 93 ? 4.083 -0.549 -5.717 1.00 96.38 93 VAL A CA 1
ATOM 679 C C . VAL A 1 93 ? 5.543 -0.103 -5.653 1.00 96.38 93 VAL A C 1
ATOM 681 O O . VAL A 1 93 ? 6.269 -0.263 -6.635 1.00 96.38 93 VAL A O 1
ATOM 684 N N . LEU A 1 94 ? 6.012 0.391 -4.503 1.00 95.38 94 LEU A N 1
ATOM 685 C CA . LEU A 1 94 ? 7.413 0.794 -4.346 1.00 95.38 94 LEU A CA 1
ATOM 686 C C . LEU A 1 94 ? 8.375 -0.406 -4.430 1.00 95.38 94 LEU A C 1
ATOM 688 O O . LEU A 1 94 ? 9.468 -0.293 -4.991 1.00 95.38 94 LEU A O 1
ATOM 692 N N . ALA A 1 95 ? 7.972 -1.575 -3.925 1.00 93.88 95 ALA A N 1
ATOM 693 C CA . ALA A 1 95 ? 8.747 -2.807 -4.056 1.00 93.88 95 ALA A CA 1
ATOM 694 C C . ALA A 1 95 ? 8.844 -3.273 -5.519 1.00 93.88 95 ALA A C 1
ATOM 696 O O . ALA A 1 95 ? 9.927 -3.658 -5.966 1.00 93.88 95 ALA A O 1
ATOM 697 N N . LEU A 1 96 ? 7.744 -3.193 -6.277 1.00 93.88 96 LEU A N 1
ATOM 698 C CA . LEU A 1 96 ? 7.719 -3.515 -7.706 1.00 93.88 96 LEU A CA 1
ATOM 699 C C . LEU A 1 96 ? 8.537 -2.519 -8.535 1.00 93.88 96 LEU A C 1
ATOM 701 O O . LEU A 1 96 ? 9.236 -2.940 -9.454 1.00 93.88 96 LEU A O 1
ATOM 705 N N . LEU A 1 97 ? 8.531 -1.230 -8.182 1.00 94.19 97 LEU A N 1
ATOM 706 C CA . LEU A 1 97 ? 9.411 -0.229 -8.791 1.00 94.19 97 LEU A CA 1
ATOM 707 C C . LEU A 1 97 ? 10.890 -0.604 -8.609 1.00 94.19 97 LEU A C 1
ATOM 709 O O . LEU A 1 97 ? 11.643 -0.613 -9.581 1.00 94.19 97 LEU A O 1
ATOM 713 N N . ARG A 1 98 ? 11.307 -0.965 -7.387 1.00 92.38 98 ARG A N 1
ATOM 714 C CA . ARG A 1 98 ? 12.689 -1.401 -7.112 1.00 92.38 98 ARG A CA 1
ATOM 715 C C . ARG A 1 98 ? 13.079 -2.610 -7.965 1.00 92.38 98 ARG A C 1
ATOM 717 O O . ARG A 1 98 ? 14.169 -2.637 -8.530 1.00 92.38 98 ARG A O 1
ATOM 724 N N . GLN A 1 99 ? 12.178 -3.584 -8.091 1.00 91.81 99 GLN A N 1
ATOM 725 C CA . GLN A 1 99 ? 12.376 -4.747 -8.957 1.00 91.81 99 GLN A CA 1
ATOM 726 C C . GLN A 1 99 ? 12.531 -4.330 -10.432 1.00 91.81 99 GLN A C 1
ATOM 728 O O . GLN A 1 99 ? 13.416 -4.835 -11.120 1.00 91.81 99 GLN A O 1
ATOM 733 N N . ALA A 1 100 ? 11.710 -3.388 -10.909 1.00 91.69 100 ALA A N 1
ATOM 734 C CA . ALA A 1 100 ? 11.703 -2.926 -12.298 1.00 91.69 100 ALA A CA 1
ATOM 735 C C . ALA A 1 100 ? 13.002 -2.208 -12.711 1.00 91.69 100 ALA A C 1
ATOM 737 O O . ALA A 1 100 ? 13.484 -2.381 -13.839 1.00 91.69 100 ALA A O 1
ATOM 738 N N . LEU A 1 101 ? 13.598 -1.448 -11.784 1.00 91.50 101 LEU A N 1
ATOM 739 C CA . LEU A 1 101 ? 14.898 -0.793 -11.975 1.00 91.50 101 LEU A CA 1
ATOM 740 C C . LEU A 1 101 ? 16.054 -1.799 -12.121 1.00 91.50 101 LEU A C 1
ATOM 742 O O . LEU A 1 101 ? 17.102 -1.446 -12.657 1.00 91.50 101 LEU A O 1
ATOM 746 N N . GLY A 1 102 ? 15.869 -3.055 -11.697 1.00 84.81 102 GLY A N 1
ATOM 747 C CA . GLY A 1 102 ? 16.879 -4.114 -11.797 1.00 84.81 102 GLY A CA 1
ATOM 748 C C . GLY A 1 102 ? 17.965 -4.048 -10.718 1.00 84.81 102 GLY A C 1
ATOM 749 O O . GLY A 1 102 ? 18.965 -4.761 -10.798 1.00 84.81 102 GLY A O 1
ATOM 750 N N . THR A 1 103 ? 17.786 -3.209 -9.697 1.00 79.75 103 THR A N 1
ATOM 751 C CA . THR A 1 103 ? 18.744 -3.003 -8.608 1.00 79.75 103 THR A CA 1
ATOM 752 C C . THR A 1 103 ? 18.418 -3.902 -7.412 1.00 79.75 103 THR A C 1
ATOM 754 O O . THR A 1 103 ? 17.398 -3.762 -6.739 1.00 79.75 103 THR A O 1
ATOM 757 N N . GLN A 1 104 ? 19.312 -4.845 -7.099 1.00 74.75 104 GLN A N 1
ATOM 758 C CA . GLN A 1 104 ? 19.079 -5.806 -6.009 1.00 74.75 104 GLN A CA 1
ATOM 759 C C . GLN A 1 104 ? 19.191 -5.180 -4.609 1.00 74.75 104 GLN A C 1
ATOM 761 O O . GLN A 1 104 ? 18.496 -5.613 -3.691 1.00 74.75 104 GLN A O 1
ATOM 766 N N . SER A 1 105 ? 20.020 -4.145 -4.444 1.00 78.62 105 SER A N 1
ATOM 767 C CA . SER A 1 105 ? 20.360 -3.559 -3.138 1.00 78.62 105 SER A CA 1
ATOM 768 C C . SER A 1 105 ? 19.939 -2.097 -2.952 1.00 78.62 105 SER A C 1
ATOM 770 O O . SER A 1 105 ? 19.922 -1.617 -1.820 1.00 78.62 105 SER A O 1
ATOM 772 N N . LEU A 1 106 ? 19.587 -1.386 -4.029 1.00 84.38 106 LEU A N 1
ATOM 773 C CA . LEU A 1 106 ? 19.279 0.045 -3.991 1.00 84.38 106 LEU A CA 1
ATOM 774 C C . LEU A 1 106 ? 17.875 0.334 -4.544 1.00 84.38 106 LEU A C 1
ATOM 776 O O . LEU A 1 106 ? 17.558 -0.156 -5.622 1.00 84.38 106 LEU A O 1
ATOM 780 N N . PRO A 1 107 ? 17.051 1.156 -3.875 1.00 84.81 107 PRO A N 1
ATOM 781 C CA . PRO A 1 107 ? 17.194 1.588 -2.483 1.00 84.81 107 PRO A CA 1
ATOM 782 C C . PRO A 1 107 ? 17.027 0.418 -1.488 1.00 84.81 107 PRO A C 1
ATOM 784 O O . PRO A 1 107 ? 16.347 -0.564 -1.805 1.00 84.81 107 PRO A O 1
ATOM 787 N N . PRO A 1 108 ? 17.617 0.511 -0.279 1.00 91.88 108 PRO A N 1
ATOM 788 C CA . PRO A 1 108 ? 17.468 -0.513 0.751 1.00 91.88 108 PRO A CA 1
ATOM 789 C C . PRO A 1 108 ? 15.990 -0.757 1.108 1.00 91.88 108 PRO A C 1
ATOM 791 O O . PRO A 1 108 ? 15.237 0.214 1.221 1.00 91.88 108 PRO A O 1
ATOM 794 N N . PRO A 1 109 ? 15.563 -2.008 1.377 1.00 91.06 109 PRO A N 1
ATOM 795 C CA . PRO A 1 109 ? 14.179 -2.310 1.759 1.00 91.06 109 PRO A CA 1
ATOM 796 C C . PRO A 1 109 ? 13.685 -1.492 2.957 1.00 91.06 109 PRO A C 1
ATOM 798 O O . PRO A 1 109 ? 12.530 -1.093 2.997 1.00 91.06 109 PRO A O 1
ATOM 801 N N . GLN A 1 110 ? 14.577 -1.171 3.896 1.00 93.94 110 GLN A N 1
ATOM 802 C CA . GLN A 1 110 ? 14.274 -0.324 5.052 1.00 93.94 110 GLN A CA 1
ATOM 803 C C . GLN A 1 110 ? 13.841 1.094 4.651 1.00 93.94 110 GLN A C 1
ATOM 805 O O . GLN A 1 110 ? 12.917 1.638 5.248 1.00 93.94 110 GLN A O 1
ATOM 810 N N . VAL A 1 111 ? 14.466 1.677 3.621 1.00 94.50 111 VAL A N 1
ATOM 811 C CA . VAL A 1 111 ? 14.111 3.013 3.115 1.00 94.50 111 VAL A CA 1
ATOM 812 C C . VAL A 1 111 ? 12.746 2.974 2.434 1.00 94.50 111 VAL A C 1
ATOM 814 O O . VAL A 1 111 ? 11.919 3.847 2.672 1.00 94.50 111 VAL A O 1
ATOM 817 N N . VAL A 1 112 ? 12.482 1.930 1.642 1.00 94.06 112 VAL A N 1
ATOM 818 C CA . VAL A 1 112 ? 11.181 1.704 0.990 1.00 94.06 112 VAL A CA 1
ATOM 819 C C . VAL A 1 112 ? 10.072 1.558 2.035 1.00 94.06 112 VAL A C 1
ATOM 821 O O . VAL A 1 112 ? 9.042 2.221 1.935 1.00 94.06 112 VAL A O 1
ATOM 824 N N . THR A 1 113 ? 10.295 0.737 3.062 1.00 94.75 113 THR A N 1
ATOM 825 C CA . THR A 1 113 ? 9.351 0.544 4.169 1.00 94.75 113 THR A CA 1
ATOM 826 C C . THR A 1 113 ? 9.134 1.834 4.960 1.00 94.75 113 THR A C 1
ATOM 828 O O . THR A 1 113 ? 7.996 2.159 5.286 1.00 94.75 113 THR A O 1
ATOM 831 N N . GLY A 1 114 ? 10.196 2.597 5.239 1.00 95.31 114 GLY A N 1
ATOM 832 C CA . GLY A 1 114 ? 10.098 3.890 5.917 1.00 95.31 114 GLY A CA 1
ATOM 833 C C . GLY A 1 114 ? 9.279 4.904 5.116 1.00 95.31 114 GLY A C 1
ATOM 834 O O . GLY A 1 114 ? 8.368 5.522 5.663 1.00 95.31 114 GLY A O 1
ATOM 835 N N . LEU A 1 115 ? 9.538 5.018 3.809 1.00 95.06 115 LEU A N 1
ATOM 836 C CA . LEU A 1 115 ? 8.755 5.868 2.910 1.00 95.06 115 LEU A CA 1
ATOM 837 C C . LEU A 1 115 ? 7.281 5.442 2.896 1.00 95.06 115 LEU A C 1
ATOM 839 O O . LEU A 1 115 ? 6.402 6.288 3.039 1.00 95.06 115 LEU A O 1
ATOM 843 N N . ALA A 1 116 ? 7.009 4.138 2.792 1.00 95.94 116 ALA A N 1
ATOM 844 C CA . ALA A 1 116 ? 5.649 3.610 2.820 1.00 95.94 116 ALA A CA 1
ATOM 845 C C . ALA A 1 116 ? 4.916 3.955 4.125 1.00 95.94 116 ALA A C 1
ATOM 847 O O . ALA A 1 116 ? 3.747 4.339 4.089 1.00 95.94 116 ALA A O 1
ATOM 848 N N . LEU A 1 117 ? 5.604 3.878 5.267 1.00 95.06 117 LEU A N 1
ATOM 849 C CA . LEU A 1 117 ? 5.040 4.212 6.573 1.00 95.06 117 LEU A CA 1
ATOM 850 C C . LEU A 1 117 ? 4.683 5.700 6.667 1.00 95.06 117 LEU A C 1
ATOM 852 O O . LEU A 1 117 ? 3.548 6.025 7.008 1.00 95.06 117 LEU A O 1
ATOM 856 N N . PHE A 1 118 ? 5.597 6.603 6.302 1.00 95.06 118 PHE A N 1
ATOM 857 C CA . PHE A 1 118 ? 5.319 8.045 6.331 1.00 95.06 118 PHE A CA 1
ATOM 858 C C . PHE A 1 118 ? 4.210 8.454 5.359 1.00 95.06 118 PHE A C 1
ATOM 860 O O . PHE A 1 118 ? 3.351 9.257 5.717 1.00 95.06 118 PHE A O 1
ATOM 867 N N . MET A 1 119 ? 4.176 7.866 4.161 1.00 94.25 119 MET A N 1
ATOM 868 C CA . MET A 1 119 ? 3.076 8.095 3.222 1.00 94.25 119 MET A CA 1
ATOM 869 C C . MET A 1 119 ? 1.742 7.584 3.766 1.00 94.25 119 MET A C 1
ATOM 871 O O . MET A 1 119 ? 0.726 8.254 3.614 1.00 94.25 119 MET A O 1
ATOM 875 N N . THR A 1 120 ? 1.741 6.433 4.444 1.00 94.69 120 THR A N 1
ATOM 876 C CA . THR A 1 120 ? 0.531 5.900 5.085 1.00 94.69 120 THR A CA 1
ATOM 877 C C . THR A 1 120 ? 0.015 6.864 6.145 1.00 94.69 120 THR A C 1
ATOM 879 O O . THR A 1 120 ? -1.175 7.152 6.155 1.00 94.69 120 THR A O 1
ATOM 882 N N . LEU A 1 121 ? 0.891 7.404 7.001 1.00 92.69 121 LEU A N 1
ATOM 883 C CA . LEU A 1 121 ? 0.503 8.396 8.010 1.00 92.69 121 LEU A CA 1
ATOM 884 C C . LEU A 1 121 ? -0.080 9.663 7.375 1.00 92.69 121 LEU A C 1
ATOM 886 O O . LEU A 1 121 ? -1.086 10.176 7.855 1.00 92.69 121 LEU A O 1
ATOM 890 N N . LEU A 1 122 ? 0.505 10.133 6.271 1.00 91.75 122 LEU A N 1
ATOM 891 C CA . LEU A 1 122 ? 0.005 11.297 5.539 1.00 91.75 122 LEU A CA 1
ATOM 892 C C . LEU A 1 122 ? -1.395 11.055 4.960 1.00 91.75 122 LEU A C 1
ATOM 894 O O . LEU A 1 122 ? -2.267 11.911 5.080 1.00 91.75 122 LEU A O 1
ATOM 898 N N . VAL A 1 123 ? -1.626 9.886 4.359 1.00 91.75 123 VAL A N 1
ATOM 899 C CA . VAL A 1 123 ? -2.935 9.515 3.796 1.00 91.75 123 VAL A CA 1
ATOM 900 C C . VAL A 1 123 ? -3.968 9.271 4.901 1.00 91.75 123 VAL A C 1
ATOM 902 O O . VAL A 1 123 ? -5.135 9.606 4.723 1.00 91.75 123 VAL A O 1
ATOM 905 N N . MET A 1 124 ? -3.545 8.716 6.041 1.00 92.06 124 MET A N 1
ATOM 906 C CA . MET A 1 124 ? -4.422 8.336 7.153 1.00 92.06 124 MET A CA 1
ATOM 907 C C . MET A 1 124 ? -4.681 9.429 8.186 1.00 92.06 124 MET A C 1
ATOM 909 O O . MET A 1 124 ? -5.516 9.212 9.062 1.00 92.06 124 MET A O 1
ATOM 913 N N . SER A 1 125 ? -4.025 10.589 8.091 1.00 91.81 125 SER A N 1
ATOM 914 C CA . SER A 1 125 ? -4.247 11.722 9.000 1.00 91.81 125 SER A CA 1
ATOM 915 C C . SER A 1 125 ? -5.733 11.993 9.297 1.00 91.81 125 SER A C 1
ATOM 917 O O . SER A 1 125 ? -6.088 11.944 10.473 1.00 91.81 125 SER A O 1
ATOM 919 N N . PRO A 1 126 ? -6.637 12.172 8.304 1.00 91.25 126 PRO A N 1
ATOM 920 C CA . PRO A 1 126 ? -8.041 12.481 8.595 1.00 91.25 126 PRO A CA 1
ATOM 921 C C . PRO A 1 126 ? -8.769 11.359 9.352 1.00 91.25 126 PRO A C 1
ATOM 923 O O . PRO A 1 126 ? -9.590 11.631 10.225 1.00 91.25 126 PRO A O 1
ATOM 926 N N . THR A 1 127 ? -8.452 10.095 9.065 1.00 91.12 127 THR A N 1
ATOM 927 C CA . THR A 1 127 ? -9.042 8.944 9.763 1.00 91.12 127 THR A CA 1
ATOM 928 C C . THR A 1 127 ? -8.573 8.885 11.215 1.00 91.12 127 THR A C 1
ATOM 930 O O . THR A 1 127 ? -9.371 8.632 12.116 1.00 91.12 127 THR A O 1
ATOM 933 N N . ILE A 1 128 ? -7.284 9.146 11.458 1.00 91.06 128 ILE A N 1
ATOM 934 C CA . ILE A 1 128 ? -6.705 9.193 12.807 1.00 91.06 128 ILE A CA 1
ATOM 935 C C . ILE A 1 128 ? -7.329 10.342 13.609 1.00 91.06 128 ILE A C 1
ATOM 937 O O . ILE A 1 128 ? -7.709 10.137 14.762 1.00 91.06 128 ILE A O 1
ATOM 941 N N . ASP A 1 129 ? -7.503 11.511 12.992 1.00 92.44 129 ASP A N 1
ATOM 942 C CA . ASP A 1 129 ? -8.132 12.674 13.623 1.00 92.44 129 ASP A CA 1
ATOM 943 C C . ASP A 1 129 ? -9.594 12.394 14.005 1.00 92.44 129 ASP A C 1
ATOM 945 O O . ASP A 1 129 ? -10.036 12.768 15.094 1.00 92.44 129 ASP A O 1
ATOM 949 N N . ARG A 1 130 ? -10.353 11.683 13.159 1.00 91.25 130 ARG A N 1
ATOM 950 C CA . ARG A 1 130 ? -11.717 11.237 13.495 1.00 91.25 130 ARG A CA 1
ATOM 951 C C . ARG A 1 130 ? -11.724 10.286 14.685 1.00 91.25 130 ARG A C 1
ATOM 953 O O . ARG A 1 130 ? -12.468 10.514 15.629 1.00 91.25 130 ARG A O 1
ATOM 960 N N . ILE A 1 131 ? -10.857 9.273 14.695 1.00 90.81 131 ILE A N 1
ATOM 961 C CA . ILE A 1 131 ? -10.746 8.339 15.831 1.00 90.81 131 ILE A CA 1
ATOM 962 C C . ILE A 1 131 ? -10.402 9.096 17.121 1.00 90.81 131 ILE A C 1
ATOM 964 O O . ILE A 1 131 ? -10.963 8.813 18.181 1.00 90.81 131 ILE A O 1
ATOM 968 N N . TRP A 1 132 ? -9.506 10.081 17.043 1.00 91.75 132 TRP A N 1
ATOM 969 C CA . TRP A 1 132 ? -9.142 10.903 18.191 1.00 91.75 132 TRP A CA 1
ATOM 970 C C . TRP A 1 132 ? -10.347 11.671 18.749 1.00 91.75 132 TRP A C 1
ATOM 972 O O . TRP A 1 132 ? -10.643 11.576 19.940 1.00 91.75 132 TRP A O 1
ATOM 982 N N . ASN A 1 133 ? -11.072 12.387 17.889 1.00 92.44 133 ASN A N 1
ATOM 983 C CA . ASN A 1 133 ? -12.180 13.247 18.303 1.00 92.44 133 ASN A CA 1
ATOM 984 C C . ASN A 1 133 ? -13.455 12.468 18.671 1.00 92.44 133 ASN A C 1
ATOM 986 O O . ASN A 1 133 ? -14.143 12.849 19.613 1.00 92.44 133 ASN A O 1
ATOM 990 N N . GLU A 1 134 ? -13.774 11.391 17.952 1.00 90.25 134 GLU A N 1
ATOM 991 C CA . GLU A 1 134 ? -15.018 10.623 18.117 1.00 90.25 134 GLU A CA 1
ATOM 992 C C . GLU A 1 134 ? -14.914 9.531 19.195 1.00 90.25 134 GLU A C 1
ATOM 994 O O . GLU A 1 134 ? -15.932 9.142 19.760 1.00 90.25 134 GLU A O 1
ATOM 999 N N . ALA A 1 135 ? -13.710 9.026 19.493 1.00 90.00 135 ALA A N 1
ATOM 1000 C CA . ALA A 1 135 ? -13.524 7.917 20.433 1.00 90.00 135 ALA A CA 1
ATOM 1001 C C . ALA A 1 135 ? -12.631 8.286 21.628 1.00 90.00 135 ALA A C 1
ATOM 1003 O O . ALA A 1 135 ? -13.013 8.071 22.778 1.00 90.00 135 ALA A O 1
ATOM 1004 N N . VAL A 1 136 ? -11.446 8.856 21.384 1.00 89.31 136 VAL A N 1
ATOM 1005 C CA . VAL A 1 136 ? -10.444 9.068 22.446 1.00 89.31 136 VAL A CA 1
ATOM 1006 C C . VAL A 1 136 ? -10.828 10.214 23.383 1.00 89.31 136 VAL A C 1
ATOM 1008 O O . VAL A 1 136 ? -10.808 10.034 24.600 1.00 89.31 136 VAL A O 1
ATOM 1011 N N . VAL A 1 137 ? -11.197 11.375 22.839 1.00 91.88 137 VAL A N 1
ATOM 1012 C CA . VAL A 1 137 ? -11.621 12.551 23.620 1.00 91.88 137 VAL A CA 1
ATOM 1013 C C . VAL A 1 137 ? -12.834 12.256 24.522 1.00 91.88 137 VAL A C 1
ATOM 1015 O O . VAL A 1 137 ? -12.720 12.479 25.729 1.00 91.88 137 VAL A O 1
ATOM 1018 N N . PRO A 1 138 ? -13.961 11.707 24.024 1.00 90.00 138 PRO A N 1
ATOM 1019 C CA . PRO A 1 138 ? -15.127 11.447 24.875 1.00 90.00 138 PRO A CA 1
ATOM 1020 C C . PRO A 1 138 ? -14.871 10.371 25.942 1.00 90.00 138 PRO A C 1
ATOM 1022 O O . PRO A 1 138 ? -15.437 10.436 27.034 1.00 90.00 138 PRO A O 1
ATOM 1025 N N . TYR A 1 139 ? -13.973 9.414 25.689 1.00 88.69 139 TYR A N 1
ATOM 1026 C CA . TYR A 1 139 ? -13.535 8.460 26.712 1.00 88.69 139 TYR A CA 1
ATOM 1027 C C . TYR A 1 139 ? -12.696 9.124 27.810 1.00 88.69 139 TYR A C 1
ATOM 1029 O O . TYR A 1 139 ? -12.907 8.860 28.992 1.00 88.69 139 TYR A O 1
ATOM 1037 N N . GLN A 1 140 ? -11.787 10.036 27.450 1.00 88.94 140 GLN A N 1
ATOM 1038 C CA . GLN A 1 140 ? -11.009 10.804 28.432 1.00 88.94 140 GLN A CA 1
ATOM 1039 C C . GLN A 1 140 ? -11.883 11.754 29.262 1.00 88.94 140 GLN A C 1
ATOM 1041 O O . GLN A 1 140 ? -11.632 11.927 30.453 1.00 88.94 140 GLN A O 1
ATOM 1046 N N . ASN A 1 141 ? -12.928 12.324 28.658 1.00 91.50 141 ASN A N 1
ATOM 1047 C CA . ASN A 1 141 ? -13.894 13.189 29.339 1.00 91.50 141 ASN A CA 1
ATOM 1048 C C . ASN A 1 141 ? -14.880 12.418 30.237 1.00 91.50 141 ASN A C 1
ATOM 1050 O O . ASN A 1 141 ? -15.664 13.038 30.954 1.00 91.50 141 ASN A O 1
ATOM 1054 N N . GLY A 1 142 ? -14.868 11.081 30.203 1.00 87.56 142 GLY A N 1
ATOM 1055 C CA . GLY A 1 142 ? -15.806 10.240 30.949 1.00 87.56 142 GLY A CA 1
ATOM 1056 C C . GLY A 1 142 ? -17.230 10.221 30.379 1.00 87.56 142 GLY A C 1
ATOM 1057 O O . GLY A 1 142 ? -18.138 9.725 31.041 1.00 87.56 142 GLY A O 1
ATOM 1058 N N . GLU A 1 143 ? -17.436 10.733 29.162 1.00 85.00 143 GLU A N 1
ATOM 1059 C CA . GLU A 1 143 ? -18.715 10.656 28.439 1.00 85.00 143 GLU A CA 1
ATOM 1060 C C . GLU A 1 143 ? -19.000 9.215 27.990 1.00 85.00 143 GLU A C 1
ATOM 1062 O O . GLU A 1 143 ? -20.149 8.771 27.973 1.00 85.00 143 GLU A O 1
ATOM 1067 N N . ILE A 1 144 ? -17.936 8.467 27.680 1.00 81.81 144 ILE A N 1
ATOM 1068 C CA . ILE A 1 144 ? -17.978 7.051 27.318 1.00 81.81 144 ILE A CA 1
ATOM 1069 C C . ILE A 1 144 ? -17.289 6.237 28.416 1.00 81.81 144 ILE A C 1
ATOM 1071 O O . ILE A 1 144 ? -16.065 6.225 28.514 1.00 81.81 144 ILE A O 1
ATOM 1075 N N . GLY A 1 145 ? -18.076 5.542 29.241 1.00 79.38 145 GLY A N 1
ATOM 1076 C CA . GLY A 1 145 ? -17.562 4.658 30.298 1.00 79.38 145 GLY A CA 1
ATOM 1077 C C . GLY A 1 145 ? -17.450 3.181 29.902 1.00 79.38 145 GLY A C 1
ATOM 1078 O O . GLY A 1 145 ? -16.902 2.389 30.666 1.00 79.38 145 GLY A O 1
ATOM 1079 N N . ASP A 1 146 ? -17.987 2.801 28.741 1.00 87.94 146 ASP A N 1
ATOM 1080 C CA . ASP A 1 146 ? -18.079 1.411 28.296 1.00 87.94 146 ASP A CA 1
ATOM 1081 C C . ASP A 1 146 ? -17.112 1.106 27.139 1.00 87.94 146 ASP A C 1
ATOM 1083 O O . ASP A 1 146 ? -17.065 1.821 26.133 1.00 87.94 146 ASP A O 1
ATOM 1087 N N . TYR A 1 147 ? -16.354 0.015 27.269 1.00 84.38 147 TYR A N 1
ATOM 1088 C CA . TYR A 1 147 ? -15.340 -0.386 26.291 1.00 84.38 147 TYR A CA 1
ATOM 1089 C C . TYR A 1 147 ? -15.948 -0.758 24.935 1.00 84.38 147 TYR A C 1
ATOM 1091 O O . TYR A 1 147 ? -15.335 -0.476 23.903 1.00 84.38 147 TYR A O 1
ATOM 1099 N N . ASP A 1 148 ? -17.154 -1.330 24.913 1.00 88.25 148 ASP A N 1
ATOM 1100 C CA . ASP A 1 148 ? -17.811 -1.725 23.663 1.00 88.25 148 ASP A CA 1
ATOM 1101 C C . ASP A 1 148 ? -18.218 -0.500 22.836 1.00 88.25 148 ASP A C 1
ATOM 1103 O O . ASP A 1 148 ? -18.023 -0.463 21.618 1.00 88.25 148 ASP A O 1
ATOM 1107 N N . THR A 1 149 ? -18.714 0.546 23.500 1.00 88.38 149 THR A N 1
ATOM 1108 C CA . THR A 1 149 ? -19.058 1.814 22.841 1.00 88.38 149 THR A CA 1
ATOM 1109 C C . THR A 1 149 ? -17.827 2.572 22.337 1.00 88.38 149 THR A C 1
ATOM 1111 O O . THR A 1 149 ? -17.847 3.066 21.208 1.00 88.38 149 THR A O 1
ATOM 1114 N N . LEU A 1 150 ? -16.722 2.581 23.096 1.00 88.50 150 LEU A N 1
ATOM 1115 C CA . LEU A 1 150 ? -15.434 3.119 22.637 1.00 88.50 150 LEU A CA 1
ATOM 1116 C C . LEU A 1 150 ? -14.947 2.383 21.382 1.00 88.50 150 LEU A C 1
ATOM 1118 O O . LEU A 1 150 ? -14.540 3.008 20.401 1.00 88.50 150 LEU A O 1
ATOM 1122 N N . TRP A 1 151 ? -15.005 1.050 21.397 1.00 88.56 151 TRP A N 1
ATOM 1123 C CA . TRP A 1 151 ? -14.602 0.229 20.260 1.00 88.56 151 TRP A CA 1
ATOM 1124 C C . TRP A 1 151 ? -15.486 0.471 19.031 1.00 88.56 151 TRP A C 1
ATOM 1126 O O . TRP A 1 151 ? -14.982 0.553 17.909 1.00 88.56 151 TRP A O 1
ATOM 1136 N N . ALA A 1 152 ? -16.798 0.627 19.225 1.00 89.12 152 ALA A N 1
ATOM 1137 C CA . ALA A 1 152 ? -17.735 0.952 18.156 1.00 89.12 152 ALA A CA 1
ATOM 1138 C C . ALA A 1 152 ? -17.460 2.333 17.535 1.00 89.12 152 ALA A C 1
ATOM 1140 O O . ALA A 1 152 ? -17.502 2.453 16.311 1.00 89.12 152 ALA A O 1
ATOM 1141 N N . ALA A 1 153 ? -17.123 3.342 18.341 1.00 89.12 153 ALA A N 1
ATOM 1142 C CA . ALA A 1 153 ? -16.744 4.664 17.847 1.00 89.12 153 ALA A CA 1
ATOM 1143 C C . ALA A 1 153 ? -15.404 4.625 17.093 1.00 89.12 153 ALA A C 1
ATOM 1145 O O . ALA A 1 153 ? -15.311 5.097 15.964 1.00 89.12 153 ALA A O 1
ATOM 1146 N N . ALA A 1 154 ? -14.379 3.971 17.651 1.00 88.81 154 ALA A N 1
ATOM 1147 C CA . ALA A 1 154 ? -13.056 3.890 17.027 1.00 88.81 154 ALA A CA 1
ATOM 1148 C C . ALA A 1 154 ? -13.051 3.082 15.717 1.00 88.81 154 ALA A C 1
ATOM 1150 O O . ALA A 1 154 ? -12.274 3.370 14.805 1.00 88.81 154 ALA A O 1
ATOM 1151 N N . ARG A 1 155 ? -13.907 2.058 15.596 1.00 91.00 155 ARG A N 1
ATOM 1152 C CA . ARG A 1 155 ? -13.946 1.207 14.398 1.00 91.00 155 ARG A CA 1
ATOM 1153 C C . ARG A 1 155 ? -14.668 1.843 13.208 1.00 91.00 155 ARG A C 1
ATOM 1155 O O . ARG A 1 155 ? -14.427 1.395 12.089 1.00 91.00 155 ARG A O 1
ATOM 1162 N N . GLN A 1 156 ? -15.568 2.808 13.422 1.00 91.19 156 GLN A N 1
ATOM 1163 C CA . GLN A 1 156 ? -16.383 3.382 12.342 1.00 91.19 156 GLN A CA 1
ATOM 1164 C C . GLN A 1 156 ? -15.547 4.147 11.304 1.00 91.19 156 GLN A C 1
ATOM 1166 O O . GLN A 1 156 ? -15.606 3.761 10.139 1.00 91.19 156 GLN A O 1
ATOM 1171 N N . PRO A 1 157 ? -14.660 5.091 11.679 1.00 91.75 157 PRO A N 1
ATOM 1172 C CA . PRO A 1 157 ? -13.821 5.790 10.701 1.00 91.75 157 PRO A CA 1
ATOM 1173 C C . PRO A 1 157 ? -12.931 4.845 9.881 1.00 91.75 157 PRO A C 1
ATOM 1175 O O . PRO A 1 157 ? -12.709 5.056 8.692 1.00 91.75 157 PRO A O 1
ATOM 1178 N N . MET A 1 158 ? -12.443 3.758 10.495 1.00 91.00 158 MET A N 1
ATOM 1179 C CA . MET A 1 158 ? -11.684 2.732 9.771 1.00 91.00 158 MET A CA 1
ATOM 1180 C C . MET A 1 158 ? -12.553 1.988 8.752 1.00 91.00 158 MET A C 1
ATOM 1182 O O . MET A 1 158 ? -12.093 1.708 7.649 1.00 91.00 158 MET A O 1
ATOM 1186 N N . ARG A 1 159 ? -13.805 1.666 9.103 1.00 92.31 159 ARG A N 1
ATOM 1187 C CA . ARG A 1 159 ? -14.758 1.035 8.178 1.00 92.31 159 ARG A CA 1
ATOM 1188 C C . ARG A 1 159 ? -15.076 1.948 7.007 1.00 92.31 159 ARG A C 1
ATOM 1190 O O . ARG A 1 159 ? -15.002 1.486 5.871 1.00 92.31 159 ARG A O 1
ATOM 1197 N N . ASP A 1 160 ? -15.393 3.206 7.291 1.00 91.38 160 ASP A N 1
ATOM 1198 C CA . ASP A 1 160 ? -15.711 4.218 6.282 1.00 91.38 160 ASP A CA 1
ATOM 1199 C C . ASP A 1 160 ? -14.568 4.336 5.273 1.00 91.38 160 ASP A C 1
ATOM 1201 O O . ASP A 1 160 ? -14.778 4.147 4.076 1.00 91.38 160 ASP A O 1
ATOM 1205 N N . TYR A 1 161 ? -13.334 4.477 5.769 1.00 92.38 161 TYR A N 1
ATOM 1206 C CA . TYR A 1 161 ? -12.140 4.509 4.931 1.00 92.38 161 TYR A CA 1
ATOM 1207 C C . TYR A 1 161 ? -12.032 3.288 4.005 1.00 92.38 161 TYR A C 1
ATOM 1209 O O . TYR A 1 161 ? -11.780 3.432 2.809 1.00 92.38 161 TYR A O 1
ATOM 1217 N N . MET A 1 162 ? -12.221 2.074 4.532 1.00 92.75 162 MET A N 1
ATOM 1218 C CA . MET A 1 162 ? -12.100 0.843 3.740 1.00 92.75 162 MET A CA 1
ATOM 1219 C C . MET A 1 162 ? -13.165 0.759 2.644 1.00 92.75 162 MET A C 1
ATOM 1221 O O . MET A 1 162 ? -12.843 0.360 1.522 1.00 92.75 162 MET A O 1
ATOM 1225 N N . PHE A 1 163 ? -14.411 1.144 2.943 1.00 91.50 163 PHE A N 1
ATOM 1226 C CA . PHE A 1 163 ? -15.472 1.207 1.935 1.00 91.50 163 PHE A CA 1
ATOM 1227 C C . PHE A 1 163 ? -15.171 2.247 0.870 1.00 91.50 163 PHE A C 1
ATOM 1229 O O . PHE A 1 163 ? -15.247 1.922 -0.312 1.00 91.50 163 PHE A O 1
ATOM 1236 N N . ASP A 1 164 ? -14.756 3.447 1.264 1.00 90.88 164 ASP A N 1
ATOM 1237 C CA . ASP A 1 164 ? -14.446 4.520 0.325 1.00 90.88 164 ASP A CA 1
ATOM 1238 C C . ASP A 1 164 ? -13.313 4.119 -0.631 1.00 90.88 164 ASP A C 1
ATOM 1240 O O . ASP A 1 164 ? -13.398 4.379 -1.831 1.00 90.88 164 ASP A O 1
ATOM 1244 N N . GLN A 1 165 ? -12.284 3.405 -0.155 1.00 91.00 165 GLN A N 1
ATOM 1245 C CA . GLN A 1 165 ? -11.238 2.878 -1.042 1.00 91.00 165 GLN A CA 1
ATOM 1246 C C . GLN A 1 165 ? -11.749 1.755 -1.964 1.00 91.00 165 GLN A C 1
ATOM 1248 O O . GLN A 1 165 ? -11.361 1.690 -3.136 1.00 91.00 165 GLN A O 1
ATOM 1253 N N . ILE A 1 166 ? -12.612 0.855 -1.480 1.00 90.19 166 ILE A N 1
A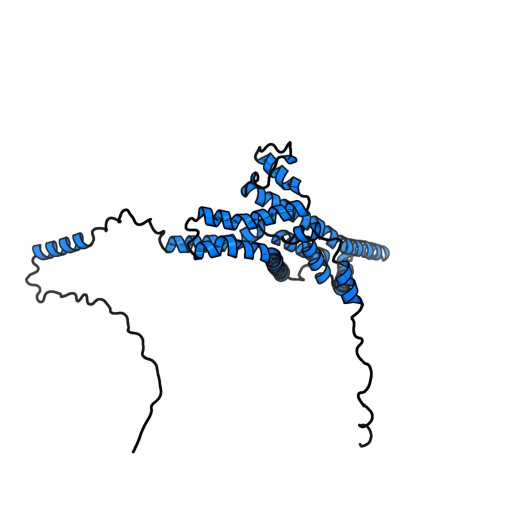TOM 1254 C CA . ILE A 1 166 ? -13.213 -0.205 -2.311 1.00 90.19 166 ILE A CA 1
ATOM 1255 C C . ILE A 1 166 ? -14.112 0.403 -3.399 1.00 90.19 166 ILE A C 1
ATOM 1257 O O . ILE A 1 166 ? -14.052 -0.027 -4.555 1.00 90.19 166 ILE A O 1
ATOM 1261 N N . GLU A 1 167 ? -14.897 1.421 -3.049 1.00 88.50 167 GLU A N 1
ATOM 1262 C CA . GLU A 1 167 ? -15.768 2.173 -3.953 1.00 88.50 167 GLU A CA 1
ATOM 1263 C C . GLU A 1 167 ? -14.960 2.921 -5.009 1.00 88.50 167 GLU A C 1
ATOM 1265 O O . GLU A 1 167 ? -15.201 2.744 -6.204 1.00 88.50 167 GLU A O 1
ATOM 1270 N N . ALA A 1 168 ? -13.944 3.675 -4.585 1.00 87.06 168 ALA A N 1
ATOM 1271 C CA . ALA A 1 168 ? -13.064 4.430 -5.473 1.00 87.06 168 ALA A CA 1
ATOM 1272 C C . ALA A 1 168 ? -12.358 3.548 -6.507 1.00 87.06 168 ALA A C 1
ATOM 1274 O O . ALA A 1 168 ? -12.113 3.959 -7.640 1.00 87.06 168 ALA A O 1
ATOM 1275 N N . THR A 1 169 ? -12.021 2.321 -6.114 1.00 84.62 169 THR A N 1
ATOM 1276 C CA . THR A 1 169 ? -11.304 1.368 -6.967 1.00 84.62 169 THR A CA 1
ATOM 1277 C C . THR A 1 169 ? -12.237 0.464 -7.775 1.00 84.62 169 THR A C 1
ATOM 1279 O O . THR A 1 169 ? -11.762 -0.300 -8.618 1.00 84.62 169 THR A O 1
ATOM 1282 N N . GLY A 1 170 ? -13.555 0.542 -7.550 1.00 83.19 170 GLY A N 1
ATOM 1283 C CA . GLY A 1 170 ? -14.561 -0.270 -8.237 1.00 83.19 170 GLY A CA 1
ATOM 1284 C C . GLY A 1 170 ? -14.464 -1.770 -7.934 1.00 83.19 170 GLY A C 1
ATOM 1285 O O . GLY A 1 170 ? -14.903 -2.594 -8.735 1.00 83.19 170 GLY A O 1
ATOM 1286 N N . ASN A 1 171 ? -13.872 -2.156 -6.801 1.00 86.31 171 ASN A N 1
ATOM 1287 C CA . ASN A 1 171 ? -13.541 -3.549 -6.476 1.00 86.31 171 ASN A CA 1
ATOM 1288 C C . ASN A 1 171 ? -14.541 -4.211 -5.515 1.00 86.31 171 ASN A C 1
ATOM 1290 O O . ASN A 1 171 ? -14.178 -5.083 -4.722 1.00 86.31 171 ASN A O 1
ATOM 1294 N N . TRP A 1 172 ? -15.823 -3.864 -5.630 1.00 83.88 172 TRP A N 1
ATOM 1295 C CA . TRP A 1 172 ? -16.907 -4.502 -4.875 1.00 83.88 172 TRP A CA 1
ATOM 1296 C C . TRP A 1 172 ? -16.964 -6.025 -5.046 1.00 83.88 172 TRP A C 1
ATOM 1298 O O . TRP A 1 172 ? -17.366 -6.738 -4.128 1.00 83.88 172 TRP A O 1
ATOM 1308 N N . SER A 1 173 ? -16.451 -6.545 -6.168 1.00 85.56 173 SER A N 1
ATOM 1309 C CA . SER A 1 173 ? -16.280 -7.984 -6.402 1.00 85.56 173 SER A CA 1
ATOM 1310 C C . SER A 1 173 ? -15.552 -8.705 -5.264 1.00 85.56 173 SER A C 1
ATOM 1312 O O . SER A 1 173 ? -15.867 -9.859 -4.975 1.00 85.56 173 SER A O 1
ATOM 1314 N N . SER A 1 174 ? -14.586 -8.046 -4.611 1.00 86.88 174 SER A N 1
ATOM 1315 C CA . SER A 1 174 ? -13.855 -8.626 -3.481 1.00 86.88 174 SER A CA 1
ATOM 1316 C C . SER A 1 174 ? -14.789 -8.840 -2.291 1.00 86.88 174 SER A C 1
ATOM 1318 O O . SER A 1 174 ? -14.822 -9.930 -1.733 1.00 86.88 174 SER A O 1
ATOM 1320 N N . VAL A 1 175 ? -15.616 -7.845 -1.959 1.00 86.25 175 VAL A N 1
ATOM 1321 C CA . VAL A 1 175 ? -16.602 -7.931 -0.869 1.00 86.25 175 VAL A CA 1
ATOM 1322 C C . VAL A 1 175 ? -17.623 -9.030 -1.156 1.00 86.25 175 VAL A C 1
ATOM 1324 O O . VAL A 1 175 ? -17.836 -9.902 -0.316 1.00 86.25 175 VAL A O 1
ATOM 1327 N N . TYR A 1 176 ? -18.177 -9.056 -2.370 1.00 86.56 176 TYR A N 1
ATOM 1328 C CA . TYR A 1 176 ? -19.152 -10.065 -2.787 1.00 86.56 176 TYR A CA 1
ATOM 1329 C C . TYR A 1 176 ? -18.600 -11.489 -2.721 1.00 86.56 176 TYR A C 1
ATOM 1331 O O . TYR A 1 176 ? -19.289 -12.408 -2.289 1.00 86.56 176 TYR A O 1
ATOM 1339 N N . THR A 1 177 ? -17.336 -11.687 -3.099 1.00 87.25 177 THR A N 1
ATOM 1340 C CA . THR A 1 177 ? -16.695 -13.007 -3.027 1.00 87.25 177 THR A CA 1
ATOM 1341 C C . THR A 1 177 ? -16.623 -13.514 -1.586 1.00 87.25 177 THR A C 1
ATOM 1343 O O . THR A 1 177 ? -16.930 -14.678 -1.330 1.00 87.25 177 THR A O 1
ATOM 1346 N N . LEU A 1 178 ? -16.264 -12.648 -0.630 1.00 89.56 178 LEU A N 1
ATOM 1347 C CA . LEU A 1 178 ? -16.195 -13.038 0.779 1.00 89.56 178 LEU A CA 1
ATOM 1348 C C . LEU A 1 178 ? -17.580 -13.199 1.424 1.00 89.56 178 LEU A C 1
ATOM 1350 O O . LEU A 1 178 ? -17.749 -14.091 2.254 1.00 89.56 178 LEU A O 1
ATOM 1354 N N . LEU A 1 179 ? -18.572 -12.393 1.038 1.00 87.44 179 LEU A N 1
ATOM 1355 C CA . LEU A 1 179 ? -19.959 -12.558 1.494 1.00 87.44 179 LEU A CA 1
ATOM 1356 C C . LEU A 1 179 ? -20.555 -13.887 1.017 1.00 87.44 179 LEU A C 1
ATOM 1358 O O . LEU A 1 179 ? -21.076 -14.649 1.832 1.00 87.44 179 LEU A O 1
ATOM 1362 N N . ASN A 1 180 ? -20.372 -14.217 -0.264 1.00 86.19 180 ASN A N 1
ATOM 1363 C CA . ASN A 1 180 ? -20.786 -15.502 -0.827 1.00 86.19 180 ASN A CA 1
ATOM 1364 C C . ASN A 1 180 ? -20.112 -16.683 -0.117 1.00 86.19 180 ASN A C 1
ATOM 1366 O O . ASN A 1 180 ? -20.769 -17.677 0.181 1.00 86.19 180 ASN A O 1
ATOM 1370 N N . TYR A 1 181 ? -18.820 -16.571 0.217 1.00 86.75 181 TYR A N 1
ATOM 1371 C CA . TYR A 1 181 ? -18.121 -17.604 0.990 1.00 86.75 181 TYR A CA 1
ATOM 1372 C C . TYR A 1 181 ? -18.735 -17.816 2.384 1.00 86.75 181 TYR A C 1
ATOM 1374 O O . TYR A 1 181 ? -18.738 -18.932 2.899 1.00 86.75 181 TYR A O 1
ATOM 1382 N N . ARG A 1 182 ? -19.299 -16.766 2.990 1.00 83.69 182 ARG A N 1
ATOM 1383 C CA . ARG A 1 182 ? -20.024 -16.850 4.267 1.00 83.69 182 ARG A CA 1
ATOM 1384 C C . ARG A 1 182 ? -21.476 -17.320 4.125 1.00 83.69 182 ARG A C 1
ATOM 1386 O O . ARG A 1 182 ? -22.169 -17.400 5.134 1.00 83.69 182 ARG A O 1
ATOM 1393 N N . GLY A 1 183 ? -21.932 -17.629 2.912 1.00 78.69 183 GLY A N 1
ATOM 1394 C CA . GLY A 1 183 ? -23.310 -18.039 2.645 1.00 78.69 183 GLY A CA 1
ATOM 1395 C C . GLY A 1 183 ? -24.320 -16.889 2.682 1.00 78.69 183 GLY A C 1
ATOM 1396 O O . GLY A 1 183 ? -25.513 -17.149 2.808 1.00 78.69 183 GLY A O 1
ATOM 1397 N N . VAL A 1 184 ? -23.863 -15.634 2.590 1.00 78.44 184 VAL A N 1
ATOM 1398 C CA . VAL A 1 184 ? -24.746 -14.473 2.428 1.00 78.44 184 VAL A CA 1
ATOM 1399 C C . VAL A 1 184 ? -25.100 -14.350 0.951 1.00 78.44 184 VAL A C 1
ATOM 1401 O O . VAL A 1 184 ? -24.208 -14.252 0.104 1.00 78.44 184 VAL A O 1
ATOM 1404 N N . ASP A 1 185 ? -26.398 -14.377 0.644 1.00 69.75 185 ASP A N 1
ATOM 1405 C CA . ASP A 1 185 ? -26.880 -14.289 -0.731 1.00 69.75 185 ASP A CA 1
ATOM 1406 C C . ASP A 1 185 ? -26.548 -12.912 -1.320 1.00 69.75 185 ASP A C 1
ATOM 1408 O O . ASP A 1 185 ? -27.052 -11.880 -0.883 1.00 69.75 185 ASP A O 1
ATOM 1412 N N . THR A 1 186 ? -25.645 -12.905 -2.297 1.00 67.19 186 THR A N 1
ATOM 1413 C CA . THR A 1 186 ? -25.170 -11.695 -2.981 1.00 67.19 186 THR A CA 1
ATOM 1414 C C . THR A 1 186 ? -25.817 -11.543 -4.366 1.00 67.19 186 THR A C 1
ATOM 1416 O O . THR A 1 186 ? -25.340 -10.783 -5.209 1.00 67.19 186 THR A O 1
ATOM 1419 N N . SER A 1 187 ? -26.897 -12.281 -4.643 1.00 62.25 187 SER A N 1
ATOM 1420 C CA . SER A 1 187 ? -27.593 -12.260 -5.937 1.00 62.25 187 SER A CA 1
ATOM 1421 C C . SER A 1 187 ? -28.207 -10.899 -6.296 1.00 62.25 187 SER A C 1
ATOM 1423 O O . SER A 1 187 ? -28.305 -10.594 -7.485 1.00 62.25 187 SER A O 1
ATOM 1425 N N . ASN A 1 188 ? -28.514 -10.050 -5.303 1.00 66.06 188 ASN A N 1
ATOM 1426 C CA . ASN A 1 188 ? -28.993 -8.673 -5.485 1.00 66.06 188 ASN A CA 1
ATOM 1427 C C . ASN A 1 188 ? -28.014 -7.636 -4.888 1.00 66.06 188 ASN A C 1
ATOM 1429 O O . ASN A 1 188 ? -28.204 -7.171 -3.764 1.00 66.06 188 ASN A O 1
ATOM 1433 N N . PRO A 1 189 ? -26.987 -7.195 -5.640 1.00 63.06 189 PRO A N 1
ATOM 1434 C CA . PRO A 1 189 ? -25.983 -6.241 -5.157 1.00 63.06 189 PRO A CA 1
ATOM 1435 C C . PRO A 1 189 ? -26.529 -4.867 -4.738 1.00 63.06 189 PRO A C 1
ATOM 1437 O O . PRO A 1 189 ? -25.840 -4.135 -4.036 1.00 63.06 189 PRO A O 1
ATOM 1440 N N . ALA A 1 190 ? -27.734 -4.505 -5.191 1.00 62.47 190 ALA A N 1
ATOM 1441 C CA . ALA A 1 190 ? -28.365 -3.211 -4.929 1.00 62.47 190 ALA A CA 1
ATOM 1442 C C . ALA A 1 190 ? -29.004 -3.097 -3.532 1.00 62.47 190 ALA A C 1
ATOM 1444 O O . ALA A 1 190 ? -29.304 -1.987 -3.101 1.00 62.47 190 ALA A O 1
ATOM 1445 N N . GLU A 1 191 ? -29.217 -4.217 -2.835 1.00 60.00 191 GLU A N 1
ATOM 1446 C CA . GLU A 1 191 ? -29.804 -4.239 -1.486 1.00 60.00 191 GLU A CA 1
ATOM 1447 C C . GLU A 1 191 ? -28.736 -4.232 -0.380 1.00 60.00 191 GLU A C 1
ATOM 1449 O O . GLU A 1 191 ? -29.042 -3.941 0.774 1.00 60.00 191 GLU A O 1
ATOM 1454 N N . LEU A 1 192 ? -27.474 -4.513 -0.728 1.00 67.50 192 LEU A N 1
ATOM 1455 C CA . LEU A 1 192 ? -26.367 -4.567 0.223 1.00 67.50 192 LEU A CA 1
ATOM 1456 C C . LEU A 1 192 ? -25.949 -3.160 0.651 1.00 67.50 192 LEU A C 1
ATOM 1458 O O . LEU A 1 192 ? -25.406 -2.382 -0.136 1.00 67.50 192 LEU A O 1
ATOM 1462 N N . THR A 1 193 ? -26.151 -2.853 1.928 1.00 75.75 193 THR A N 1
ATOM 1463 C CA . THR A 1 193 ? -25.716 -1.598 2.544 1.00 75.75 193 THR A CA 1
ATOM 1464 C C . THR A 1 193 ? -24.373 -1.799 3.258 1.00 75.75 193 THR A C 1
ATOM 1466 O O . THR A 1 193 ? -24.041 -2.898 3.703 1.00 75.75 193 THR A O 1
ATOM 1469 N N . ARG A 1 194 ? -23.585 -0.726 3.451 1.00 81.38 194 ARG A N 1
ATOM 1470 C CA . ARG A 1 194 ? -22.328 -0.745 4.245 1.00 81.38 194 ARG A CA 1
ATOM 1471 C C . ARG A 1 194 ? -22.506 -1.340 5.659 1.00 81.38 194 ARG A C 1
ATOM 1473 O O . ARG A 1 194 ? -21.541 -1.805 6.271 1.00 81.38 194 ARG A O 1
ATOM 1480 N N . ALA A 1 195 ? -23.733 -1.314 6.184 1.00 77.81 195 ALA A N 1
ATOM 1481 C CA . ALA A 1 195 ? -24.106 -1.874 7.479 1.00 77.81 195 ALA A CA 1
ATOM 1482 C C . ALA A 1 195 ? -24.108 -3.414 7.506 1.00 77.81 195 ALA A C 1
ATOM 1484 O O . ALA A 1 195 ? -23.764 -3.988 8.536 1.00 77.81 195 ALA A O 1
ATOM 1485 N N . ASP A 1 196 ? -24.408 -4.074 6.385 1.00 79.12 196 ASP A N 1
ATOM 1486 C CA . ASP A 1 196 ? -24.592 -5.534 6.313 1.00 79.12 196 ASP A CA 1
ATOM 1487 C C . ASP A 1 196 ? -23.263 -6.306 6.252 1.00 79.12 196 ASP A C 1
ATOM 1489 O O . ASP A 1 196 ? -23.221 -7.534 6.314 1.00 79.12 196 ASP A O 1
ATOM 1493 N N . VAL A 1 197 ? -22.145 -5.589 6.116 1.00 85.19 197 VAL A N 1
ATOM 1494 C CA . VAL A 1 197 ? -20.819 -6.184 5.938 1.00 85.19 197 VAL A CA 1
ATOM 1495 C C . VAL A 1 197 ? -20.041 -6.154 7.252 1.00 85.19 197 VAL A C 1
ATOM 1497 O O . VAL A 1 197 ? -19.534 -5.118 7.681 1.00 85.19 197 VAL A O 1
ATOM 1500 N N . ASP A 1 198 ? -19.863 -7.307 7.884 1.00 89.38 198 ASP A N 1
ATOM 1501 C CA . ASP A 1 198 ? -19.064 -7.425 9.109 1.00 89.38 198 ASP A CA 1
ATOM 1502 C C . ASP A 1 198 ? -17.580 -7.087 8.903 1.00 89.38 198 ASP A C 1
ATOM 1504 O O . ASP A 1 198 ? -17.014 -7.310 7.832 1.00 89.38 198 ASP A O 1
ATOM 1508 N N . MET A 1 199 ? -16.900 -6.626 9.963 1.00 88.50 199 MET A N 1
ATOM 1509 C CA . MET A 1 199 ? -15.450 -6.351 9.923 1.00 88.50 199 MET A CA 1
ATOM 1510 C C . MET A 1 199 ? -14.621 -7.570 9.510 1.00 88.50 199 MET A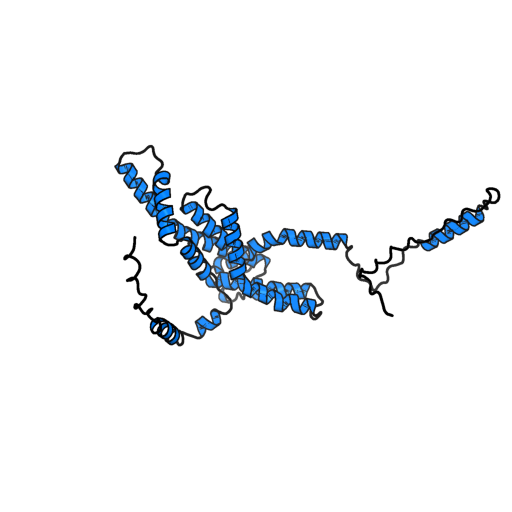 C 1
ATOM 1512 O O . MET A 1 199 ? -13.645 -7.440 8.777 1.00 88.50 199 MET A O 1
ATOM 1516 N N . VAL A 1 200 ? -15.041 -8.763 9.937 1.00 90.75 200 VAL A N 1
ATOM 1517 C CA . VAL A 1 200 ? -14.373 -10.031 9.606 1.00 90.75 200 VAL A CA 1
ATOM 1518 C C . VAL A 1 200 ? -14.392 -10.303 8.096 1.00 90.75 200 VAL A C 1
ATOM 1520 O O . VAL A 1 200 ? -13.484 -10.944 7.579 1.00 90.75 200 VAL A O 1
ATOM 1523 N N . THR A 1 201 ? -15.400 -9.792 7.385 1.00 91.50 201 THR A N 1
ATOM 1524 C CA . THR A 1 201 ? -15.521 -9.879 5.923 1.00 91.50 201 THR A CA 1
ATOM 1525 C C . THR A 1 201 ? -14.833 -8.696 5.242 1.00 91.50 201 THR A C 1
ATOM 1527 O O . THR A 1 201 ? -14.141 -8.873 4.241 1.00 91.50 201 THR A O 1
ATOM 1530 N N . LEU A 1 202 ? -14.996 -7.490 5.794 1.00 92.25 202 LEU A N 1
ATOM 1531 C CA . LEU A 1 202 ? -14.492 -6.248 5.212 1.00 92.25 202 LEU A CA 1
ATOM 1532 C C . LEU A 1 202 ? -12.964 -6.212 5.145 1.00 92.25 202 LEU A C 1
ATOM 1534 O O . LEU A 1 202 ? -12.416 -5.849 4.109 1.00 92.25 202 LEU A O 1
ATOM 1538 N N . VAL A 1 203 ? -12.274 -6.618 6.216 1.00 94.06 203 VAL A N 1
ATOM 1539 C CA . VAL A 1 203 ? -10.804 -6.588 6.287 1.00 94.06 203 VAL A CA 1
ATOM 1540 C C . VAL A 1 203 ? -10.141 -7.403 5.171 1.00 94.06 203 VAL A C 1
ATOM 1542 O O . VAL A 1 203 ? -9.390 -6.819 4.388 1.00 94.06 203 VAL A O 1
ATOM 1545 N N . PRO A 1 204 ? -10.422 -8.711 5.011 1.00 93.38 204 PRO A N 1
ATOM 1546 C CA . PRO A 1 204 ? -9.833 -9.479 3.918 1.00 93.38 204 PRO A CA 1
ATOM 1547 C C . PRO A 1 204 ? -10.294 -8.991 2.536 1.00 93.38 204 PRO A C 1
ATOM 1549 O O . PRO A 1 204 ? -9.492 -8.983 1.604 1.00 93.38 204 PRO A O 1
ATOM 1552 N N . ALA A 1 205 ? -11.544 -8.535 2.386 1.00 93.50 205 ALA A N 1
ATOM 1553 C CA . ALA A 1 205 ? -12.030 -7.986 1.118 1.00 93.50 205 ALA A CA 1
ATOM 1554 C C . ALA A 1 205 ? -11.267 -6.719 0.694 1.00 93.50 205 ALA A C 1
ATOM 1556 O O . ALA A 1 205 ? -10.867 -6.593 -0.467 1.00 93.50 205 ALA A O 1
ATOM 1557 N N . TYR A 1 206 ? -11.025 -5.811 1.640 1.00 94.50 206 TYR A N 1
ATOM 1558 C CA . TYR A 1 206 ? -10.219 -4.611 1.444 1.00 94.50 206 TYR A CA 1
ATOM 1559 C C . TYR A 1 206 ? -8.776 -4.968 1.092 1.00 94.50 206 TYR A C 1
ATOM 1561 O O . TYR A 1 206 ? -8.269 -4.491 0.082 1.00 94.50 206 TYR A O 1
ATOM 1569 N N . MET A 1 207 ? -8.139 -5.878 1.836 1.00 95.00 207 MET A N 1
ATOM 1570 C CA . MET A 1 207 ? -6.769 -6.310 1.534 1.00 95.00 207 MET A CA 1
ATOM 1571 C C . MET A 1 207 ? -6.634 -6.859 0.108 1.00 95.00 207 MET A C 1
ATOM 1573 O O . MET A 1 207 ? -5.674 -6.531 -0.589 1.00 95.00 207 MET A O 1
ATOM 1577 N N . LEU A 1 208 ? -7.600 -7.663 -0.352 1.00 94.19 208 LEU A N 1
ATOM 1578 C CA . LEU A 1 208 ? -7.621 -8.162 -1.730 1.00 94.19 208 LEU A CA 1
ATOM 1579 C C . LEU A 1 208 ? -7.793 -7.034 -2.754 1.00 94.19 208 LEU A C 1
ATOM 1581 O O . LEU A 1 208 ? -7.141 -7.056 -3.800 1.00 94.19 208 LEU A O 1
ATOM 1585 N N . SER A 1 209 ? -8.648 -6.051 -2.459 1.00 94.06 209 SER A N 1
ATOM 1586 C CA . SER A 1 209 ? -8.818 -4.858 -3.296 1.00 94.06 209 SER A CA 1
ATOM 1587 C C . SER A 1 209 ? -7.510 -4.070 -3.422 1.00 94.06 209 SER A C 1
ATOM 1589 O O . SER A 1 209 ? -7.034 -3.837 -4.535 1.00 94.06 209 SER A O 1
ATOM 1591 N N . GLU A 1 210 ? -6.879 -3.736 -2.293 1.00 95.06 210 GLU A N 1
ATOM 1592 C CA . GLU A 1 210 ? -5.615 -2.998 -2.251 1.00 95.06 210 GLU A CA 1
ATOM 1593 C C . GLU A 1 210 ? -4.510 -3.735 -2.999 1.00 95.06 210 GLU A C 1
ATOM 1595 O O . GLU A 1 210 ? -3.787 -3.131 -3.791 1.00 95.06 210 GLU A O 1
ATOM 1600 N N . LEU A 1 211 ? -4.408 -5.052 -2.805 1.00 95.50 211 LEU A N 1
ATOM 1601 C CA . LEU A 1 211 ? -3.413 -5.878 -3.474 1.00 95.50 211 LEU A CA 1
ATOM 1602 C C . LEU A 1 211 ? -3.613 -5.872 -4.995 1.00 95.50 211 LEU A C 1
ATOM 1604 O O . LEU A 1 211 ? -2.656 -5.664 -5.742 1.00 95.50 211 LEU A O 1
ATOM 1608 N N . LYS A 1 212 ? -4.854 -6.040 -5.469 1.00 94.56 212 LYS A N 1
ATOM 1609 C CA . LYS A 1 212 ? -5.190 -5.980 -6.900 1.00 94.56 212 LYS A CA 1
ATOM 1610 C C . LYS A 1 212 ? -4.795 -4.631 -7.503 1.00 94.56 212 LYS A C 1
ATOM 1612 O O . LYS A 1 212 ? -4.151 -4.596 -8.552 1.00 94.56 212 LYS A O 1
ATOM 1617 N N . VAL A 1 213 ? -5.140 -3.527 -6.842 1.00 94.50 213 VAL A N 1
ATOM 1618 C CA . VAL A 1 213 ? -4.793 -2.171 -7.298 1.00 94.50 213 VAL A CA 1
ATOM 1619 C C . VAL A 1 213 ? -3.281 -1.970 -7.302 1.00 94.50 213 VAL A C 1
ATOM 1621 O O . VAL A 1 213 ? -2.736 -1.471 -8.286 1.00 94.50 213 VAL A O 1
ATOM 1624 N N . ALA A 1 214 ? -2.587 -2.420 -6.258 1.00 95.69 214 ALA A N 1
ATOM 1625 C CA . ALA A 1 214 ? -1.139 -2.314 -6.148 1.00 95.69 214 ALA A CA 1
ATOM 1626 C C . ALA A 1 214 ? -0.414 -3.055 -7.273 1.00 95.69 214 ALA A C 1
ATOM 1628 O O . ALA A 1 214 ? 0.510 -2.510 -7.872 1.00 95.69 214 ALA A O 1
ATOM 1629 N N . PHE A 1 215 ? -0.855 -4.266 -7.622 1.00 95.94 215 PHE A N 1
ATOM 1630 C CA . PHE A 1 215 ? -0.289 -4.998 -8.754 1.00 95.94 215 PHE A CA 1
ATOM 1631 C C . PHE A 1 215 ? -0.571 -4.309 -10.089 1.00 95.94 215 PHE A C 1
ATOM 1633 O O . PHE A 1 215 ? 0.325 -4.230 -10.927 1.00 95.94 215 PHE A O 1
ATOM 1640 N N . LEU A 1 216 ? -1.773 -3.761 -10.291 1.00 94.88 216 LEU A N 1
ATOM 1641 C CA . LEU A 1 216 ? -2.102 -3.022 -11.513 1.00 94.88 216 LEU A CA 1
ATOM 1642 C C . LEU A 1 216 ? -1.275 -1.735 -11.653 1.00 94.88 216 LEU A C 1
ATOM 1644 O O . LEU A 1 216 ? -0.841 -1.399 -12.754 1.00 94.88 216 LEU A O 1
ATOM 1648 N N . LEU A 1 217 ? -1.060 -0.996 -10.565 1.00 94.38 217 LEU A N 1
ATOM 1649 C CA . LEU A 1 217 ? -0.199 0.190 -10.552 1.00 94.38 217 LEU A CA 1
ATOM 1650 C C . LEU A 1 217 ? 1.270 -0.190 -10.740 1.00 94.38 217 LEU A C 1
ATOM 1652 O O . LEU A 1 217 ? 1.948 0.380 -11.591 1.00 94.38 217 LEU A O 1
ATOM 1656 N N . GLY A 1 218 ? 1.741 -1.202 -10.015 1.00 94.31 218 GLY A N 1
ATOM 1657 C CA . GLY A 1 218 ? 3.100 -1.712 -10.138 1.00 94.31 218 GLY A CA 1
ATOM 1658 C C . GLY A 1 218 ? 3.407 -2.199 -11.551 1.00 94.31 218 GLY A C 1
ATOM 1659 O O . GLY A 1 218 ? 4.463 -1.878 -12.083 1.00 94.31 218 GLY A O 1
ATOM 1660 N N . PHE A 1 219 ? 2.465 -2.879 -12.211 1.00 94.94 219 PHE A N 1
ATOM 1661 C CA . PHE A 1 219 ? 2.603 -3.275 -13.613 1.00 94.94 219 PHE A CA 1
ATOM 1662 C C . PHE A 1 219 ? 2.738 -2.065 -14.546 1.00 94.94 219 PHE A C 1
ATOM 1664 O O . PHE A 1 219 ? 3.625 -2.055 -15.398 1.00 94.94 219 PHE A O 1
ATOM 1671 N N . ARG A 1 220 ? 1.924 -1.015 -14.360 1.00 94.19 220 ARG A N 1
ATOM 1672 C CA . ARG A 1 220 ? 2.041 0.231 -15.143 1.00 94.19 220 ARG A CA 1
ATOM 1673 C C . ARG A 1 220 ? 3.407 0.892 -14.972 1.00 94.19 220 ARG A C 1
ATOM 1675 O O . ARG A 1 220 ? 3.979 1.343 -15.958 1.00 94.19 220 ARG A O 1
ATOM 1682 N N . VAL A 1 221 ? 3.942 0.898 -13.751 1.00 93.31 221 VAL A N 1
ATOM 1683 C CA . VAL A 1 221 ? 5.300 1.386 -13.461 1.00 93.31 221 VAL A CA 1
ATOM 1684 C C . VAL A 1 221 ? 6.366 0.485 -14.099 1.00 93.31 221 VAL A C 1
ATOM 1686 O O . VAL A 1 221 ? 7.386 0.982 -14.561 1.00 93.31 221 VAL A O 1
ATOM 1689 N N . TYR A 1 222 ? 6.132 -0.826 -14.175 1.00 93.56 222 TYR A N 1
ATOM 1690 C CA . TYR A 1 222 ? 7.075 -1.803 -14.728 1.00 93.56 222 TYR A CA 1
ATOM 1691 C C . TYR A 1 222 ? 7.218 -1.713 -16.259 1.00 93.56 222 TYR A C 1
ATOM 1693 O O . TYR A 1 222 ? 8.311 -1.914 -16.793 1.00 93.56 222 TYR A O 1
ATOM 1701 N N . LEU A 1 223 ? 6.128 -1.403 -16.971 1.00 95.19 223 LEU A N 1
ATOM 1702 C CA . LEU A 1 223 ? 6.065 -1.382 -18.439 1.00 95.19 223 LEU A CA 1
ATOM 1703 C C . LEU A 1 223 ? 7.189 -0.595 -19.142 1.00 95.19 223 LEU A C 1
ATOM 1705 O O . LEU A 1 223 ? 7.834 -1.183 -20.013 1.00 95.19 223 LEU A O 1
ATOM 1709 N N . PRO A 1 224 ? 7.478 0.680 -18.813 1.00 94.06 224 PRO A N 1
ATOM 1710 C CA . PRO A 1 224 ? 8.533 1.429 -19.501 1.00 94.06 224 PRO A CA 1
ATOM 1711 C C . PRO A 1 224 ? 9.916 0.779 -19.353 1.00 94.06 224 PRO A C 1
ATOM 1713 O O . PRO A 1 224 ? 10.689 0.742 -20.310 1.00 94.06 224 PRO A O 1
ATOM 1716 N N . PHE A 1 225 ? 10.222 0.201 -18.190 1.00 95.25 225 PHE A N 1
ATOM 1717 C CA . PHE A 1 225 ? 11.500 -0.475 -17.952 1.00 95.25 225 PHE A CA 1
ATOM 1718 C C . PHE A 1 225 ? 11.619 -1.788 -18.728 1.00 95.25 225 PHE A C 1
ATOM 1720 O O . PHE A 1 225 ? 12.700 -2.107 -19.222 1.00 95.25 225 PHE A O 1
ATOM 1727 N N . LEU A 1 226 ? 10.514 -2.523 -18.872 1.00 94.69 226 LEU A N 1
ATOM 1728 C CA . LEU A 1 226 ? 10.458 -3.742 -19.681 1.00 94.69 226 LEU A CA 1
ATOM 1729 C C . LEU A 1 226 ? 10.756 -3.427 -21.152 1.00 94.69 226 LEU A C 1
ATOM 1731 O O . LEU A 1 226 ? 11.553 -4.117 -21.784 1.00 94.69 226 LEU A O 1
ATOM 1735 N N . VAL A 1 227 ? 10.179 -2.348 -21.687 1.00 96.38 227 VAL A N 1
ATOM 1736 C CA . VAL A 1 227 ? 10.445 -1.914 -23.068 1.00 96.38 227 VAL A CA 1
ATOM 1737 C C . VAL A 1 227 ? 11.934 -1.620 -23.271 1.00 96.38 227 VAL A C 1
ATOM 1739 O O . VAL A 1 227 ? 12.510 -2.068 -24.261 1.00 96.38 227 VAL A O 1
ATOM 1742 N N . ILE A 1 228 ? 12.584 -0.944 -22.318 1.00 95.19 228 ILE A N 1
ATOM 1743 C CA . ILE A 1 228 ? 14.031 -0.674 -22.373 1.00 95.19 228 ILE A CA 1
ATOM 1744 C C . ILE A 1 228 ? 14.838 -1.981 -22.406 1.00 95.19 228 ILE A C 1
ATOM 1746 O O . ILE A 1 228 ? 15.747 -2.113 -23.226 1.00 95.19 228 ILE A O 1
ATOM 1750 N N . ASP A 1 229 ? 14.494 -2.962 -21.565 1.00 94.88 229 ASP A N 1
ATOM 1751 C CA . ASP A 1 229 ? 15.163 -4.271 -21.565 1.00 94.88 229 ASP A CA 1
ATOM 1752 C C . ASP A 1 229 ? 15.007 -5.000 -22.900 1.00 94.88 229 ASP A C 1
ATOM 1754 O O . ASP A 1 229 ? 15.985 -5.529 -23.429 1.00 94.88 229 ASP A O 1
ATOM 1758 N N . MET A 1 230 ? 13.795 -5.017 -23.460 1.00 94.62 230 MET A N 1
ATOM 1759 C CA . MET A 1 230 ? 13.515 -5.682 -24.733 1.00 94.62 230 MET A CA 1
ATOM 1760 C C . MET A 1 230 ? 14.304 -5.037 -25.882 1.00 94.62 230 MET A C 1
ATOM 1762 O O . MET A 1 230 ? 14.897 -5.745 -26.702 1.00 94.62 230 MET A O 1
ATOM 1766 N N . VAL A 1 231 ? 14.357 -3.702 -25.925 1.00 95.56 231 VAL A N 1
ATOM 1767 C CA . VAL A 1 231 ? 15.113 -2.962 -26.944 1.00 95.56 231 VAL A CA 1
ATOM 1768 C C . VAL A 1 231 ? 16.604 -3.274 -26.827 1.00 95.56 231 VAL A C 1
ATOM 1770 O O . VAL A 1 231 ? 17.221 -3.674 -27.814 1.00 95.56 231 VAL A O 1
ATOM 1773 N N . ILE A 1 232 ? 17.185 -3.180 -25.630 1.00 94.69 232 ILE A N 1
ATOM 1774 C CA . ILE A 1 232 ? 18.622 -3.422 -25.425 1.00 94.69 232 ILE A CA 1
ATOM 1775 C C . ILE A 1 232 ? 18.991 -4.882 -25.706 1.00 94.69 232 ILE A C 1
ATOM 1777 O O . ILE A 1 232 ? 20.017 -5.140 -26.336 1.00 94.69 232 ILE A O 1
ATOM 1781 N N . ALA A 1 233 ? 18.140 -5.837 -25.329 1.00 93.81 233 ALA A N 1
ATOM 1782 C CA . ALA A 1 233 ? 18.338 -7.242 -25.670 1.00 93.81 233 ALA A CA 1
ATOM 1783 C C . ALA A 1 233 ? 18.385 -7.461 -27.191 1.00 93.81 233 ALA A C 1
ATOM 1785 O O . ALA A 1 233 ? 19.287 -8.140 -27.681 1.00 93.81 233 ALA A O 1
ATOM 1786 N N . SER A 1 234 ? 17.478 -6.839 -27.954 1.00 93.81 234 SER A N 1
ATOM 1787 C CA . SER A 1 234 ? 17.473 -6.949 -29.421 1.00 93.81 234 SER A CA 1
ATOM 1788 C C . SER A 1 234 ? 18.732 -6.353 -30.073 1.00 93.81 234 SER A C 1
ATOM 1790 O O . SER A 1 234 ? 19.262 -6.918 -31.035 1.00 93.81 234 SER A O 1
ATOM 1792 N N . LEU A 1 235 ? 19.274 -5.267 -29.508 1.00 93.75 235 LEU A N 1
ATOM 1793 C CA . LEU A 1 235 ? 20.522 -4.650 -29.967 1.00 93.75 235 LEU A CA 1
ATOM 1794 C C . LEU A 1 235 ? 21.741 -5.539 -29.678 1.00 93.75 235 LEU A C 1
ATOM 1796 O O . LEU A 1 235 ? 22.599 -5.699 -30.543 1.00 93.75 235 LEU A O 1
ATOM 1800 N N . LEU A 1 236 ? 21.810 -6.166 -28.500 1.00 92.56 236 LEU A N 1
ATOM 1801 C CA . LEU A 1 236 ? 22.906 -7.078 -28.142 1.00 92.56 236 LEU A CA 1
ATOM 1802 C C . LEU A 1 236 ? 22.922 -8.343 -29.003 1.00 92.56 236 LEU A C 1
ATOM 1804 O O . LEU A 1 236 ? 23.993 -8.769 -29.442 1.00 92.56 236 LEU A O 1
ATOM 1808 N N . ILE A 1 237 ? 21.742 -8.905 -29.288 1.00 92.00 237 ILE A N 1
ATOM 1809 C CA . ILE A 1 237 ? 21.593 -10.038 -30.211 1.00 92.00 237 ILE A CA 1
ATOM 1810 C C . ILE A 1 237 ? 22.096 -9.642 -31.605 1.00 92.00 237 ILE A C 1
ATOM 1812 O O . ILE A 1 237 ? 22.826 -10.407 -32.232 1.00 92.00 237 ILE A O 1
ATOM 1816 N N . SER A 1 238 ? 21.792 -8.419 -32.052 1.00 93.06 238 SER A N 1
ATOM 1817 C CA . SER A 1 238 ? 22.246 -7.893 -33.348 1.00 93.06 238 SER A CA 1
ATOM 1818 C C . SER A 1 238 ? 23.766 -7.694 -33.423 1.00 93.06 238 SER A C 1
ATOM 1820 O O . SER A 1 238 ? 24.354 -7.864 -34.486 1.00 93.06 238 SER A O 1
ATOM 1822 N N . MET A 1 239 ? 24.423 -7.389 -32.299 1.00 91.75 239 MET A N 1
ATOM 1823 C CA . MET A 1 239 ? 25.889 -7.301 -32.197 1.00 91.75 239 MET A CA 1
ATOM 1824 C C . MET A 1 239 ? 26.572 -8.663 -31.970 1.00 91.75 239 MET A C 1
ATOM 1826 O O . MET A 1 239 ? 27.784 -8.717 -31.775 1.00 91.75 239 MET A O 1
ATOM 1830 N N . SER A 1 240 ? 25.820 -9.770 -31.981 1.00 89.31 240 SER A N 1
ATOM 1831 C CA . SER A 1 240 ? 26.311 -11.128 -31.707 1.00 89.31 240 SER A CA 1
ATOM 1832 C C . SER A 1 240 ? 26.918 -11.322 -30.301 1.00 89.31 240 SER A C 1
ATOM 1834 O O . SER A 1 240 ? 27.653 -12.285 -30.064 1.00 89.31 240 SER A O 1
ATOM 1836 N N . MET A 1 241 ? 26.589 -10.460 -29.330 1.00 90.12 241 MET A N 1
ATOM 1837 C CA . MET A 1 241 ? 27.051 -10.584 -27.939 1.00 90.12 241 MET A CA 1
ATOM 1838 C C . MET A 1 241 ? 26.071 -11.422 -27.106 1.00 90.12 241 MET A C 1
ATOM 1840 O O . MET A 1 241 ? 25.394 -10.912 -26.219 1.00 90.12 241 MET A O 1
ATOM 1844 N N . MET A 1 242 ? 25.996 -12.730 -27.377 1.00 81.56 242 MET A N 1
ATOM 1845 C CA . MET A 1 242 ? 25.058 -13.636 -26.688 1.00 81.56 242 MET A CA 1
ATOM 1846 C C . MET A 1 242 ? 25.445 -13.987 -25.239 1.00 81.56 242 MET A C 1
ATOM 1848 O O . MET A 1 242 ? 24.606 -14.487 -24.497 1.00 81.56 242 MET A O 1
ATOM 1852 N N . MET A 1 243 ? 26.696 -13.755 -24.820 1.00 88.19 243 MET A N 1
ATOM 1853 C CA . MET A 1 243 ? 27.163 -14.147 -23.478 1.00 88.19 243 MET A CA 1
ATOM 1854 C C . MET A 1 243 ? 26.936 -13.097 -22.384 1.00 88.19 243 MET A C 1
ATOM 1856 O O . MET A 1 243 ? 27.064 -13.424 -21.206 1.00 88.19 243 MET A O 1
ATOM 1860 N N . LEU A 1 244 ? 26.615 -11.850 -22.734 1.00 85.88 244 LEU A N 1
ATOM 1861 C CA . LEU A 1 244 ? 26.377 -10.801 -21.744 1.00 85.88 244 LEU A CA 1
ATOM 1862 C C . LEU A 1 244 ? 24.883 -10.728 -21.406 1.00 85.88 244 LEU A C 1
ATOM 1864 O O . LEU A 1 244 ? 24.077 -10.522 -22.314 1.00 85.88 244 LEU A O 1
ATOM 1868 N N . PRO A 1 245 ? 24.494 -10.841 -20.121 1.00 90.19 245 PRO A N 1
ATOM 1869 C CA . PRO A 1 245 ? 23.115 -10.619 -19.709 1.00 90.19 245 PRO A CA 1
ATOM 1870 C C . PRO A 1 245 ? 22.655 -9.206 -20.112 1.00 90.19 245 PRO A C 1
ATOM 1872 O O . PRO A 1 245 ? 23.241 -8.230 -19.632 1.00 90.19 245 PRO A O 1
ATOM 1875 N N . PRO A 1 246 ? 21.592 -9.056 -20.928 1.00 89.38 246 PRO A N 1
ATOM 1876 C CA . PRO A 1 246 ? 21.125 -7.744 -21.385 1.00 89.38 246 PRO A CA 1
ATOM 1877 C C . PRO A 1 246 ? 20.795 -6.761 -20.258 1.00 89.38 246 PRO A C 1
ATOM 1879 O O . PRO A 1 246 ? 20.982 -5.555 -20.407 1.00 89.38 246 PRO A O 1
ATOM 1882 N N . VAL A 1 247 ? 20.382 -7.292 -19.104 1.00 90.88 247 VAL A N 1
ATOM 1883 C CA . VAL A 1 247 ? 20.037 -6.530 -17.897 1.00 90.88 247 VAL A CA 1
ATOM 1884 C C . VAL A 1 247 ? 21.213 -5.703 -17.368 1.00 90.88 247 VAL A C 1
ATOM 1886 O O . VAL A 1 247 ? 21.013 -4.601 -16.867 1.00 90.88 247 VAL A O 1
ATOM 1889 N N . LEU A 1 248 ? 22.452 -6.193 -17.499 1.00 91.19 248 LEU A N 1
ATOM 1890 C CA . LEU A 1 248 ? 23.633 -5.453 -17.033 1.00 91.19 248 LEU A CA 1
ATOM 1891 C C . LEU A 1 248 ? 23.863 -4.179 -17.848 1.00 91.19 248 LEU A C 1
ATOM 1893 O O . LEU A 1 248 ? 24.328 -3.179 -17.307 1.00 91.19 248 LEU A O 1
ATOM 1897 N N . ILE A 1 249 ? 23.517 -4.217 -19.136 1.00 92.50 249 ILE A N 1
ATOM 1898 C CA . ILE A 1 249 ? 23.643 -3.068 -20.027 1.00 92.50 249 ILE A CA 1
ATOM 1899 C C . ILE A 1 249 ? 22.452 -2.128 -19.856 1.00 92.50 249 ILE A C 1
ATOM 1901 O O . ILE A 1 249 ? 22.647 -0.921 -19.883 1.00 92.50 249 ILE A O 1
ATOM 1905 N N . SER A 1 250 ? 21.239 -2.641 -19.633 1.00 93.88 250 SER A N 1
ATOM 1906 C CA . SER A 1 250 ? 20.044 -1.802 -19.484 1.00 93.88 250 SER A CA 1
ATOM 1907 C C . SER A 1 250 ? 19.953 -1.062 -18.152 1.00 93.88 250 SER A C 1
ATOM 1909 O O . SER A 1 250 ? 19.432 0.054 -18.119 1.00 93.88 250 SER A O 1
ATOM 1911 N N . LEU A 1 251 ? 20.494 -1.627 -17.070 1.00 93.50 251 LEU A N 1
ATOM 1912 C CA . LEU A 1 251 ? 20.447 -1.048 -15.725 1.00 93.50 251 LEU A CA 1
ATOM 1913 C C . LEU A 1 251 ? 20.919 0.421 -15.661 1.00 93.50 251 LEU A C 1
ATOM 1915 O O . LEU A 1 251 ? 20.137 1.254 -15.194 1.00 93.50 251 LEU A O 1
ATOM 1919 N N . PRO A 1 252 ? 22.127 0.804 -16.129 1.00 92.69 252 PRO A N 1
ATOM 1920 C CA . PRO A 1 252 ? 22.569 2.199 -16.058 1.00 92.69 252 PRO A CA 1
ATOM 1921 C C . PRO A 1 252 ? 21.659 3.155 -16.843 1.00 92.69 252 PRO A C 1
ATOM 1923 O O . PRO A 1 252 ? 21.389 4.258 -16.371 1.00 92.69 252 PRO A O 1
ATOM 1926 N N . PHE A 1 253 ? 21.124 2.731 -17.993 1.00 93.44 253 PHE A N 1
ATOM 1927 C CA . PHE A 1 253 ? 20.187 3.542 -18.779 1.00 93.44 253 PHE A CA 1
ATOM 1928 C C . PHE A 1 253 ? 18.846 3.723 -18.069 1.00 93.44 253 PHE A C 1
ATOM 1930 O O . PHE A 1 253 ? 18.315 4.832 -18.046 1.00 93.44 253 PHE A O 1
ATOM 1937 N N . LYS A 1 254 ? 18.312 2.661 -17.453 1.00 93.94 254 LYS A N 1
ATOM 1938 C CA . LYS A 1 254 ? 17.079 2.736 -16.660 1.00 93.94 254 LYS A CA 1
ATOM 1939 C C . LYS A 1 254 ? 17.220 3.698 -15.492 1.00 93.94 254 LYS A C 1
ATOM 1941 O O . LYS A 1 254 ? 16.337 4.526 -15.290 1.00 93.94 254 LYS A O 1
ATOM 1946 N N . LEU A 1 255 ? 18.319 3.600 -14.741 1.00 93.38 255 LEU A N 1
ATOM 1947 C CA . LEU A 1 255 ? 18.575 4.485 -13.607 1.00 93.38 255 LEU A CA 1
ATOM 1948 C C . LEU A 1 255 ? 18.727 5.939 -14.053 1.00 93.38 255 LEU A C 1
ATOM 1950 O O . LEU A 1 255 ? 18.120 6.818 -13.448 1.00 93.38 255 LEU A O 1
ATOM 1954 N N . LEU A 1 256 ? 19.483 6.187 -15.127 1.00 94.19 256 LEU A N 1
ATOM 1955 C CA . LEU A 1 256 ? 19.649 7.531 -15.675 1.00 94.19 256 LEU A CA 1
ATOM 1956 C C . LEU A 1 256 ? 18.303 8.126 -16.097 1.00 94.19 256 LEU A C 1
ATOM 1958 O O . LEU A 1 256 ? 17.988 9.243 -15.702 1.00 94.19 256 LEU A O 1
ATOM 1962 N N . LEU A 1 257 ? 17.501 7.376 -16.859 1.00 94.19 257 LEU A N 1
ATOM 1963 C CA . LEU A 1 257 ? 16.182 7.821 -17.302 1.00 94.19 257 LEU A CA 1
ATOM 1964 C C . LEU A 1 257 ? 15.270 8.098 -16.109 1.00 94.19 257 LEU A C 1
ATOM 1966 O O . LEU A 1 257 ? 14.632 9.143 -16.070 1.00 94.19 257 LEU A O 1
ATOM 1970 N N . PHE A 1 258 ? 15.239 7.195 -15.128 1.00 95.06 258 PHE A N 1
ATOM 1971 C CA . PHE A 1 258 ? 14.392 7.330 -13.949 1.00 95.06 258 PHE A CA 1
ATOM 1972 C C . PHE A 1 258 ? 14.736 8.570 -13.117 1.00 95.06 258 PHE A C 1
ATOM 1974 O O . PHE A 1 258 ? 13.834 9.274 -12.673 1.00 95.06 258 PHE A O 1
ATOM 1981 N N . VAL A 1 259 ? 16.023 8.876 -12.943 1.00 94.12 259 VAL A N 1
ATOM 1982 C CA . VAL A 1 259 ? 16.458 10.097 -12.249 1.00 94.12 259 VAL A CA 1
ATOM 1983 C C . VAL A 1 259 ? 16.186 11.345 -13.095 1.00 94.12 259 VAL A C 1
ATOM 1985 O O . VAL A 1 259 ? 15.747 12.354 -12.555 1.00 94.12 259 VAL A O 1
ATOM 1988 N N . LEU A 1 260 ? 16.391 11.282 -14.415 1.00 96.75 260 LEU A N 1
ATOM 1989 C CA . LEU A 1 260 ? 16.192 12.417 -15.325 1.00 96.75 260 LEU A CA 1
ATOM 1990 C C . LEU A 1 260 ? 14.736 12.900 -15.361 1.00 96.75 260 LEU A C 1
ATOM 1992 O O . LEU A 1 260 ? 14.492 14.098 -15.478 1.00 96.75 260 LEU A O 1
ATOM 1996 N N . VAL A 1 261 ? 13.779 11.975 -15.268 1.00 96.25 261 VAL A N 1
ATOM 1997 C CA . VAL A 1 261 ? 12.342 12.296 -15.266 1.00 96.25 261 VAL A CA 1
ATOM 1998 C C . VAL A 1 261 ? 11.783 12.573 -13.870 1.00 96.25 261 VAL A C 1
ATOM 2000 O O . VAL A 1 261 ? 10.576 12.731 -13.736 1.00 96.25 261 VAL A O 1
ATOM 2003 N N . ASP A 1 262 ? 12.630 12.595 -12.838 1.00 94.94 262 ASP A N 1
ATOM 2004 C CA . ASP A 1 262 ? 12.209 12.660 -11.435 1.00 94.94 262 ASP A CA 1
ATOM 2005 C C . ASP A 1 262 ? 11.180 11.568 -11.072 1.00 94.94 262 ASP A C 1
ATOM 2007 O O . ASP A 1 262 ? 10.092 11.798 -10.535 1.00 94.94 262 ASP A O 1
ATOM 2011 N N . GLY A 1 263 ? 11.515 10.323 -11.417 1.00 93.81 263 GLY A N 1
ATOM 2012 C CA . GLY A 1 263 ? 10.594 9.195 -11.331 1.00 93.81 263 GLY A CA 1
ATOM 2013 C C . GLY A 1 263 ? 10.115 8.873 -9.912 1.00 93.81 263 GLY A C 1
ATOM 2014 O O . GLY A 1 263 ? 9.026 8.324 -9.758 1.00 93.81 263 GLY A O 1
ATOM 2015 N N . TRP A 1 264 ? 10.873 9.241 -8.871 1.00 93.00 264 TRP A N 1
ATOM 2016 C CA . TRP A 1 264 ? 10.425 9.100 -7.480 1.00 93.00 264 TRP A CA 1
ATOM 2017 C C . TRP A 1 264 ? 9.214 9.987 -7.191 1.00 93.00 264 TRP A C 1
ATOM 2019 O O . TRP A 1 264 ? 8.211 9.487 -6.679 1.00 93.00 264 TRP A O 1
ATOM 2029 N N . ALA A 1 265 ? 9.285 11.272 -7.550 1.00 92.88 265 ALA A N 1
ATOM 2030 C CA . ALA A 1 265 ? 8.183 12.205 -7.353 1.00 92.88 265 ALA A CA 1
ATOM 2031 C C . ALA A 1 265 ? 6.963 11.813 -8.195 1.00 92.88 265 ALA A C 1
ATOM 2033 O O . ALA A 1 265 ? 5.843 11.851 -7.691 1.00 92.88 265 ALA A O 1
ATOM 2034 N N . LEU A 1 266 ? 7.173 11.358 -9.436 1.00 93.50 266 LEU A N 1
ATOM 2035 C CA . LEU A 1 266 ? 6.087 10.896 -10.305 1.00 93.50 266 LEU A CA 1
ATOM 2036 C C . LEU A 1 266 ? 5.365 9.671 -9.736 1.00 93.50 266 LEU A C 1
ATOM 2038 O O . LEU A 1 266 ? 4.141 9.671 -9.652 1.00 93.50 266 LEU A O 1
ATOM 2042 N N . VAL A 1 267 ? 6.097 8.638 -9.307 1.00 94.62 267 VAL A N 1
ATOM 2043 C CA . VAL A 1 267 ? 5.477 7.418 -8.760 1.00 94.62 267 VAL A CA 1
ATOM 2044 C C . VAL A 1 267 ? 4.747 7.713 -7.452 1.00 94.62 267 VAL A C 1
ATOM 2046 O O . VAL A 1 267 ? 3.633 7.229 -7.255 1.00 94.62 267 VAL A O 1
ATOM 2049 N N . VAL A 1 268 ? 5.345 8.516 -6.569 1.00 93.69 268 VAL A N 1
ATOM 2050 C CA . VAL A 1 268 ? 4.707 8.935 -5.314 1.00 93.69 268 VAL A CA 1
ATOM 2051 C C . VAL A 1 268 ? 3.463 9.783 -5.584 1.00 93.69 268 VAL A C 1
ATOM 2053 O O . VAL A 1 268 ? 2.418 9.513 -4.998 1.00 93.69 268 VAL A O 1
ATOM 2056 N N . GLY A 1 269 ? 3.536 10.753 -6.497 1.00 91.31 269 GLY A N 1
ATOM 2057 C CA . GLY A 1 269 ? 2.397 11.587 -6.883 1.00 91.31 269 GLY A CA 1
ATOM 2058 C C . GLY A 1 269 ? 1.242 10.756 -7.437 1.00 91.31 269 GLY A C 1
ATOM 2059 O O . GLY A 1 269 ? 0.132 10.820 -6.913 1.00 91.31 269 GLY A O 1
ATOM 2060 N N . SER A 1 270 ? 1.521 9.881 -8.408 1.00 91.00 270 SER A N 1
ATOM 2061 C CA . SER A 1 270 ? 0.511 8.980 -8.972 1.00 91.00 270 SER A CA 1
ATOM 2062 C C . SER A 1 270 ? -0.076 8.012 -7.941 1.00 91.00 270 SER A C 1
ATOM 2064 O O . SER A 1 270 ? -1.239 7.641 -8.054 1.00 91.00 270 SER A O 1
ATOM 2066 N N . LEU A 1 271 ? 0.695 7.590 -6.932 1.00 92.50 271 LEU A N 1
ATOM 2067 C CA . LEU A 1 271 ? 0.180 6.782 -5.823 1.00 92.50 271 LEU A CA 1
ATOM 2068 C C . LEU A 1 271 ? -0.804 7.569 -4.959 1.00 92.50 271 LEU A C 1
ATOM 2070 O O . LEU A 1 271 ? -1.880 7.056 -4.652 1.00 92.50 271 LEU A O 1
ATOM 2074 N N . LEU A 1 272 ? -0.448 8.793 -4.571 1.00 90.94 272 LEU A N 1
ATOM 2075 C CA . LEU A 1 272 ? -1.282 9.632 -3.711 1.00 90.94 272 LEU A CA 1
ATOM 2076 C C . LEU A 1 272 ? -2.608 10.005 -4.381 1.00 90.94 272 LEU A C 1
ATOM 2078 O O . LEU A 1 272 ? -3.641 9.988 -3.720 1.00 90.94 272 LEU A O 1
ATOM 2082 N N . GLU A 1 273 ? -2.604 10.231 -5.695 1.00 88.88 273 GLU A N 1
ATOM 2083 C CA . GLU A 1 273 ? -3.819 10.472 -6.488 1.00 88.88 273 GLU A CA 1
ATOM 2084 C C . GLU A 1 273 ? -4.788 9.276 -6.506 1.00 88.88 273 GLU A C 1
ATOM 2086 O O . GLU A 1 273 ? -5.970 9.447 -6.795 1.00 88.88 273 GLU A O 1
ATOM 2091 N N . THR A 1 274 ? -4.323 8.060 -6.188 1.00 87.69 274 THR A N 1
ATOM 209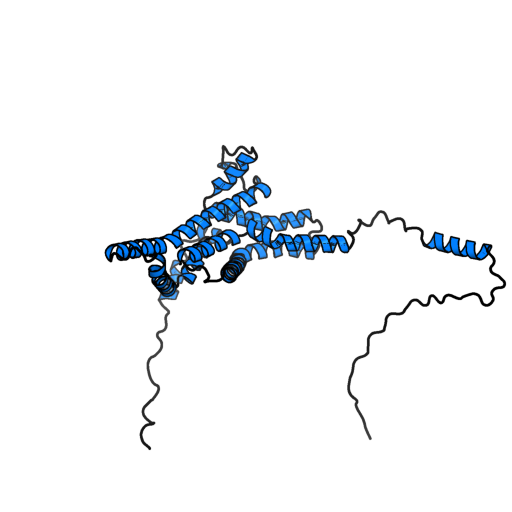2 C CA . THR A 1 274 ? -5.186 6.864 -6.174 1.00 87.69 274 THR A CA 1
ATOM 2093 C C . THR A 1 274 ? -6.004 6.701 -4.896 1.00 87.69 274 THR A C 1
ATOM 2095 O O . THR A 1 274 ? -6.871 5.823 -4.842 1.00 87.69 274 THR A O 1
ATOM 2098 N N . PHE A 1 275 ? -5.708 7.474 -3.851 1.00 88.06 275 PHE A N 1
ATOM 2099 C CA . PHE A 1 275 ? -6.418 7.393 -2.581 1.00 88.06 275 PHE A CA 1
ATOM 2100 C C . PHE A 1 275 ? -7.512 8.447 -2.513 1.00 88.06 275 PHE A C 1
ATOM 2102 O O . PHE A 1 275 ? -7.289 9.619 -2.809 1.00 88.06 275 PHE A O 1
ATOM 2109 N N . VAL A 1 276 ? -8.694 8.033 -2.061 1.00 77.81 276 VAL A N 1
ATOM 2110 C CA . VAL A 1 276 ? -9.771 8.975 -1.748 1.00 77.81 276 VAL A CA 1
ATOM 2111 C C . VAL A 1 276 ? -9.606 9.473 -0.319 1.00 77.81 276 VAL A C 1
ATOM 2113 O O . VAL A 1 276 ? -9.436 8.676 0.601 1.00 77.81 276 VAL A O 1
ATOM 2116 N N . GLN A 1 277 ? -9.644 10.793 -0.147 1.00 66.38 277 GLN A N 1
ATOM 2117 C CA . GLN A 1 277 ? -9.726 11.452 1.154 1.00 66.38 277 GLN A CA 1
ATOM 2118 C C . GLN A 1 277 ? -11.160 11.947 1.367 1.00 66.38 277 GLN A C 1
ATOM 2120 O O . GLN A 1 277 ? -11.713 12.651 0.508 1.00 66.38 277 GLN A O 1
ATOM 2125 N N . GLU A 1 278 ? -11.761 11.596 2.505 1.00 53.41 278 GLU A N 1
ATOM 2126 C CA . GLU A 1 278 ? -13.044 12.158 2.931 1.00 53.41 278 GLU A CA 1
ATOM 2127 C C . GLU A 1 278 ? -12.933 13.690 3.026 1.00 53.41 278 GLU A C 1
ATOM 2129 O O . GLU A 1 278 ? -12.022 14.236 3.646 1.00 53.41 278 GLU A O 1
ATOM 2134 N N . GLY A 1 279 ? -13.836 14.384 2.326 1.00 51.06 279 GLY A N 1
ATOM 2135 C CA . GLY A 1 279 ? -13.768 15.827 2.046 1.00 51.06 279 GLY A CA 1
ATOM 2136 C C . GLY A 1 279 ? -13.642 16.164 0.553 1.00 51.06 279 GLY A C 1
ATOM 2137 O O . GLY A 1 279 ? -13.915 17.297 0.150 1.00 51.06 279 GLY A O 1
ATOM 2138 N N . THR A 1 280 ? -13.312 15.181 -0.292 1.00 48.16 280 THR A N 1
ATOM 2139 C CA . THR A 1 280 ? -13.253 15.347 -1.758 1.00 48.16 280 THR A CA 1
ATOM 2140 C C . THR A 1 280 ? -14.593 15.039 -2.438 1.00 48.16 280 THR A C 1
ATOM 2142 O O . THR A 1 280 ? -14.920 15.649 -3.455 1.00 48.16 280 THR A O 1
ATOM 2145 N N . SER A 1 281 ? -15.432 14.186 -1.840 1.00 40.75 281 SER A N 1
ATOM 2146 C CA . SER A 1 281 ? -16.771 13.848 -2.354 1.00 40.75 281 SER A CA 1
ATOM 2147 C C . SER A 1 281 ? -17.709 15.063 -2.401 1.00 40.75 281 SER A C 1
ATOM 2149 O O . SER A 1 281 ? -18.429 15.240 -3.378 1.00 40.75 281 SER A O 1
ATOM 2151 N N . GLY A 1 282 ? -17.622 15.970 -1.418 1.00 37.38 282 GLY A N 1
ATOM 2152 C CA . GLY A 1 282 ? -18.354 17.245 -1.432 1.00 37.38 282 GLY A CA 1
ATOM 2153 C C . GLY A 1 282 ? -17.792 18.289 -2.406 1.00 37.38 282 GLY A C 1
ATOM 2154 O O . GLY A 1 282 ? -18.510 19.202 -2.795 1.00 37.38 282 GLY A O 1
ATOM 2155 N N . ARG A 1 283 ? -16.529 18.156 -2.839 1.00 42.06 283 ARG A N 1
ATOM 2156 C CA . ARG A 1 283 ? -15.913 19.036 -3.853 1.00 42.06 283 ARG A CA 1
ATOM 2157 C C . ARG A 1 283 ? -16.238 18.578 -5.274 1.00 42.06 283 ARG A C 1
ATOM 2159 O O . ARG A 1 283 ? -16.481 19.409 -6.140 1.00 42.06 283 ARG A O 1
ATOM 2166 N N . LEU A 1 284 ? -16.309 17.267 -5.497 1.00 43.56 284 LEU A N 1
ATOM 2167 C CA . LEU A 1 284 ? -16.658 16.681 -6.794 1.00 43.56 284 LEU A CA 1
ATOM 2168 C C . LEU A 1 284 ? -18.147 16.842 -7.141 1.00 43.56 284 LEU A C 1
ATOM 2170 O O . LEU A 1 284 ? -18.475 16.985 -8.315 1.00 43.56 284 LEU A O 1
ATOM 2174 N N . SER A 1 285 ? -19.047 16.876 -6.151 1.00 39.66 285 SER A N 1
ATOM 2175 C CA . SER A 1 285 ? -20.474 17.145 -6.387 1.00 39.66 285 SER A CA 1
ATOM 2176 C C . SER A 1 285 ? -20.831 18.635 -6.439 1.00 39.66 285 SER A C 1
ATOM 2178 O O . SER A 1 285 ? -21.934 18.965 -6.869 1.00 39.66 285 SER A O 1
ATOM 2180 N N . ALA A 1 286 ? -19.942 19.532 -5.991 1.00 41.81 286 ALA A N 1
ATOM 2181 C CA . ALA A 1 286 ? -20.242 20.960 -5.886 1.00 41.81 286 ALA A CA 1
ATOM 2182 C C . ALA A 1 286 ? -19.659 21.836 -7.007 1.00 41.81 286 ALA A C 1
ATOM 2184 O O . ALA A 1 286 ? -20.204 22.916 -7.216 1.00 41.81 286 ALA A O 1
ATOM 2185 N N . GLU A 1 287 ? -18.628 21.432 -7.764 1.00 35.22 287 GLU A N 1
ATOM 2186 C CA . GLU A 1 287 ? -18.015 22.353 -8.737 1.00 35.22 287 GLU A CA 1
ATOM 2187 C C . GLU A 1 287 ? -17.447 21.726 -10.019 1.00 35.22 287 GLU A C 1
ATOM 2189 O O . GLU A 1 287 ? -16.412 21.067 -10.005 1.00 35.22 287 GLU A O 1
ATOM 2194 N N . PRO A 1 288 ? -18.006 22.138 -11.170 1.00 41.22 288 PRO A N 1
ATOM 2195 C CA . PRO A 1 288 ? -17.230 22.549 -12.337 1.00 41.22 288 PRO A CA 1
ATOM 2196 C C . PRO A 1 288 ? -17.089 24.087 -12.446 1.00 41.22 288 PRO A C 1
ATOM 2198 O O . PRO A 1 288 ? -16.537 24.576 -13.429 1.00 41.22 288 PRO A O 1
ATOM 2201 N N . ALA A 1 289 ? -17.576 24.872 -11.469 1.00 45.44 289 ALA A N 1
ATOM 2202 C CA . ALA A 1 289 ? -17.772 26.320 -11.629 1.00 45.44 289 ALA A CA 1
ATOM 2203 C C . ALA A 1 289 ? -16.722 27.253 -10.976 1.00 45.44 289 ALA A C 1
ATOM 2205 O O . ALA A 1 289 ? -16.516 28.335 -11.525 1.00 45.44 289 ALA A O 1
ATOM 2206 N N . ALA A 1 290 ? -16.011 26.890 -9.893 1.00 42.56 290 ALA A N 1
ATOM 2207 C CA . ALA A 1 290 ? -15.037 27.816 -9.263 1.00 42.56 290 ALA A CA 1
ATOM 2208 C C . ALA A 1 290 ? -13.555 27.435 -9.345 1.00 42.56 290 ALA A C 1
ATOM 2210 O O . ALA A 1 290 ? -12.714 28.119 -8.761 1.00 42.56 290 ALA A O 1
ATOM 2211 N N . MET A 1 291 ? -13.189 26.451 -10.168 1.00 38.88 291 MET A N 1
ATOM 2212 C CA . MET A 1 291 ? -11.773 26.213 -10.500 1.00 38.88 291 MET A CA 1
ATOM 2213 C C . MET A 1 291 ? -11.238 27.169 -11.588 1.00 38.88 291 MET A C 1
ATOM 2215 O O . MET A 1 291 ? -10.035 27.422 -11.667 1.00 38.88 291 MET A O 1
ATOM 2219 N N . LEU A 1 292 ? -12.126 27.763 -12.394 1.00 41.78 292 LEU A N 1
ATOM 2220 C CA . LEU A 1 292 ? -11.792 28.702 -13.474 1.00 41.78 292 LEU A CA 1
ATOM 2221 C C . LEU A 1 292 ? -11.125 30.027 -13.029 1.00 41.78 292 LEU A C 1
ATOM 2223 O O . LEU A 1 292 ? -10.197 30.460 -13.714 1.00 41.78 292 LEU A O 1
ATOM 2227 N N . PRO A 1 293 ? -11.493 30.679 -11.906 1.00 46.72 293 PRO A N 1
ATOM 2228 C CA . PRO A 1 293 ? -10.822 31.912 -11.485 1.00 46.72 293 PRO A CA 1
ATOM 2229 C C . PRO A 1 293 ? -9.455 31.678 -10.819 1.00 46.72 293 PRO A C 1
ATOM 2231 O O . PRO A 1 293 ? -8.571 32.523 -10.953 1.00 46.72 293 PRO A O 1
ATOM 2234 N N . PHE A 1 294 ? -9.224 30.539 -10.154 1.00 42.47 294 PHE A N 1
ATOM 2235 C CA . PHE A 1 294 ? -7.945 30.277 -9.471 1.00 42.47 294 PHE A CA 1
ATOM 2236 C C . PHE A 1 294 ? -6.798 29.990 -10.450 1.00 42.47 294 PHE A C 1
ATOM 2238 O O . PHE A 1 294 ? -5.681 30.479 -10.266 1.00 42.47 294 PHE A O 1
ATOM 2245 N N . LEU A 1 295 ? -7.084 29.280 -11.544 1.00 41.72 295 LEU A N 1
ATOM 2246 C CA . LEU A 1 295 ? -6.096 28.973 -12.583 1.00 41.72 295 LEU A CA 1
ATOM 2247 C C . LEU A 1 295 ? -5.714 30.218 -13.411 1.00 41.72 295 LEU A C 1
ATOM 2249 O O . LEU A 1 295 ? -4.561 30.364 -13.816 1.00 41.72 295 LEU A O 1
ATOM 2253 N N . LEU A 1 296 ? -6.641 31.170 -13.575 1.00 41.97 296 LEU A N 1
ATOM 2254 C CA . LEU A 1 296 ? -6.399 32.461 -14.234 1.00 41.97 296 LEU A CA 1
ATOM 2255 C C . LEU A 1 296 ? -5.580 33.434 -13.367 1.00 41.97 296 LEU A C 1
ATOM 2257 O O . LEU A 1 296 ? -4.710 34.137 -13.885 1.00 41.97 296 LEU A O 1
ATOM 2261 N N . ILE A 1 297 ? -5.785 33.444 -12.046 1.00 49.50 297 ILE A N 1
ATOM 2262 C CA . ILE A 1 297 ? -5.038 34.321 -11.126 1.00 49.50 297 ILE A CA 1
ATOM 2263 C C . ILE A 1 297 ? -3.579 33.862 -10.970 1.00 49.50 297 ILE A C 1
ATOM 2265 O O . ILE A 1 297 ? -2.674 34.701 -10.935 1.00 49.50 297 ILE A O 1
ATOM 2269 N N . CYS A 1 298 ? -3.319 32.550 -10.953 1.00 45.25 298 CYS A N 1
ATOM 2270 C CA . CYS A 1 298 ? -1.954 32.022 -10.877 1.00 45.25 298 CYS A CA 1
ATOM 2271 C C . CYS A 1 298 ? -1.149 32.219 -12.175 1.00 45.25 298 CYS A C 1
ATOM 2273 O O . CYS A 1 298 ? 0.069 32.384 -12.105 1.00 45.25 298 CYS A O 1
ATOM 2275 N N . PHE A 1 299 ? -1.795 32.267 -13.347 1.00 46.81 299 PHE A N 1
ATOM 2276 C CA . PHE A 1 299 ? -1.093 32.466 -14.624 1.00 46.81 299 PHE A CA 1
ATOM 2277 C C . PHE A 1 299 ? -0.766 33.942 -14.924 1.00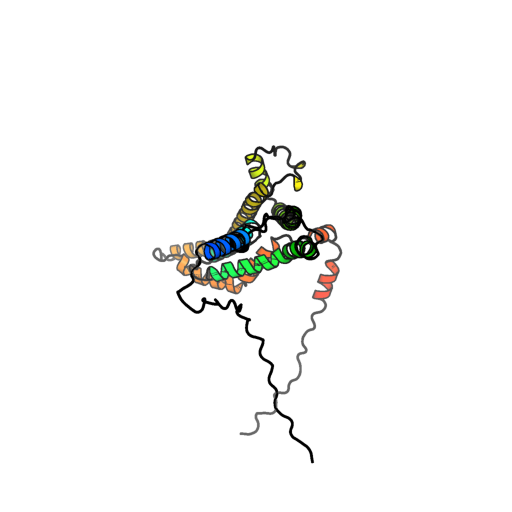 46.81 299 PHE A C 1
ATOM 2279 O O . PHE A 1 299 ? 0.229 34.229 -15.589 1.00 46.81 299 PHE A O 1
ATOM 2286 N N . VAL A 1 300 ? -1.550 34.896 -14.404 1.00 51.72 300 VAL A N 1
ATOM 2287 C CA . VAL A 1 300 ? -1.379 36.339 -14.689 1.00 51.72 300 VAL A CA 1
ATOM 2288 C C . VAL A 1 300 ? -0.351 37.025 -13.773 1.00 51.72 300 VAL A C 1
ATOM 2290 O O . VAL A 1 300 ? 0.162 38.089 -14.116 1.00 51.72 300 VAL A O 1
ATOM 2293 N N . ARG A 1 301 ? 0.023 36.430 -12.630 1.00 44.09 301 ARG A N 1
ATOM 2294 C CA . ARG A 1 301 ? 0.836 37.110 -11.602 1.00 44.09 301 ARG A CA 1
ATOM 2295 C C . ARG A 1 301 ? 2.204 36.470 -11.332 1.00 44.09 301 ARG A C 1
ATOM 2297 O O . ARG A 1 301 ? 2.607 36.339 -10.182 1.00 44.09 301 ARG A O 1
ATOM 2304 N N . ARG A 1 302 ? 2.962 36.134 -12.383 1.00 38.66 302 ARG A N 1
ATOM 2305 C CA . ARG A 1 302 ? 4.427 35.957 -12.282 1.00 38.66 302 ARG A CA 1
ATOM 2306 C C . ARG A 1 302 ? 5.118 37.323 -12.456 1.00 38.66 302 ARG A C 1
ATOM 2308 O O . ARG A 1 302 ? 5.198 37.798 -13.589 1.00 38.66 302 ARG A O 1
ATOM 2315 N N . PRO A 1 303 ? 5.639 37.979 -11.402 1.00 39.41 303 PRO A N 1
ATOM 2316 C CA . PRO A 1 303 ? 6.535 39.115 -11.593 1.00 39.41 303 PRO A CA 1
ATOM 2317 C C . PRO A 1 303 ? 7.878 38.613 -12.148 1.00 39.41 303 PRO A C 1
ATOM 2319 O O . PRO A 1 303 ? 8.505 37.721 -11.578 1.00 39.41 303 PRO A O 1
ATOM 2322 N N . ARG A 1 304 ? 8.316 39.165 -13.288 1.00 45.59 304 ARG A N 1
ATOM 2323 C CA . ARG A 1 304 ? 9.689 38.995 -13.797 1.00 45.59 304 ARG A CA 1
ATOM 2324 C C . ARG A 1 304 ? 10.674 39.640 -12.803 1.00 45.59 304 ARG A C 1
ATOM 2326 O O . ARG A 1 304 ? 10.361 40.725 -12.313 1.00 45.59 304 ARG A O 1
ATOM 2333 N N . PRO A 1 305 ? 11.855 39.057 -12.527 1.00 44.06 305 PRO A N 1
ATOM 2334 C CA . PRO A 1 305 ? 12.881 39.757 -11.759 1.00 44.06 305 PRO A CA 1
ATOM 2335 C C . PRO A 1 305 ? 13.470 40.917 -12.590 1.00 44.06 305 PRO A C 1
ATOM 2337 O O . PRO A 1 305 ? 13.664 40.752 -13.800 1.00 44.06 305 PRO A O 1
ATOM 2340 N N . PRO A 1 306 ? 13.760 42.086 -11.990 1.00 46.88 306 PRO A N 1
ATOM 2341 C CA . PRO A 1 306 ? 14.417 43.177 -12.695 1.00 46.88 306 PRO A CA 1
ATOM 2342 C C . PRO A 1 306 ? 15.893 42.843 -12.944 1.00 46.88 306 PRO A C 1
ATOM 2344 O O . PRO A 1 306 ? 16.675 42.638 -12.019 1.00 46.88 306 PRO A O 1
ATOM 2347 N N . VAL A 1 307 ? 16.267 42.811 -14.221 1.00 51.97 307 VAL A N 1
ATOM 2348 C CA . VAL A 1 307 ? 17.654 42.849 -14.685 1.00 51.97 307 VAL A CA 1
ATOM 2349 C C . VAL A 1 307 ? 18.041 44.318 -14.823 1.00 51.97 307 VAL A C 1
ATOM 2351 O O . VAL A 1 307 ? 17.646 44.940 -15.802 1.00 51.97 307 VAL A O 1
ATOM 2354 N N . SER A 1 308 ? 18.791 44.868 -13.865 1.00 43.31 308 SER A N 1
ATOM 2355 C CA . SER A 1 308 ? 19.719 45.991 -14.089 1.00 43.31 308 SER A CA 1
ATOM 2356 C C . SER A 1 308 ? 20.404 46.434 -12.793 1.00 43.31 308 SER A C 1
ATOM 2358 O O . SER A 1 308 ? 19.744 46.592 -11.772 1.00 43.31 308 SER A O 1
ATOM 2360 N N . SER A 1 309 ? 21.705 46.712 -12.928 1.00 41.81 309 SER A N 1
ATOM 2361 C CA . SER A 1 309 ? 22.621 47.457 -12.048 1.00 41.81 309 SER A CA 1
ATOM 2362 C C . SER A 1 309 ? 23.152 46.779 -10.777 1.00 41.81 309 SER A C 1
ATOM 2364 O O . SER A 1 309 ? 22.658 47.013 -9.679 1.00 41.81 309 SER A O 1
ATOM 2366 N N . LEU A 1 310 ? 24.282 46.080 -10.924 1.00 40.41 310 LEU A N 1
ATOM 2367 C CA . LEU A 1 310 ? 25.391 46.161 -9.966 1.00 40.41 310 LEU A CA 1
ATOM 2368 C C . LEU A 1 310 ? 26.677 46.514 -10.745 1.00 40.41 310 LEU A C 1
ATOM 2370 O O . LEU A 1 310 ? 26.899 45.941 -11.816 1.00 40.41 310 LEU A O 1
ATOM 2374 N N . PRO A 1 311 ? 27.485 47.480 -10.272 1.00 42.91 311 PRO A N 1
ATOM 2375 C CA . PRO A 1 311 ? 28.644 47.993 -10.989 1.00 42.91 311 PRO A CA 1
ATOM 2376 C C . PRO A 1 311 ? 29.852 47.077 -10.757 1.00 42.91 311 PRO A C 1
ATOM 2378 O O . PRO A 1 311 ? 30.322 46.923 -9.635 1.00 42.91 311 PRO A O 1
ATOM 2381 N N . LEU A 1 312 ? 30.373 46.482 -11.828 1.00 42.69 312 LEU A N 1
ATOM 2382 C CA . LEU A 1 312 ? 31.676 45.807 -11.854 1.00 42.69 312 LEU A CA 1
ATOM 2383 C C . LEU A 1 312 ? 32.574 46.513 -12.873 1.00 42.69 312 LEU A C 1
ATOM 2385 O O . LEU A 1 312 ? 32.933 45.966 -13.911 1.00 42.69 312 LEU A O 1
ATOM 2389 N N . ALA A 1 313 ? 32.892 47.772 -12.580 1.00 48.78 313 ALA A N 1
ATOM 2390 C CA . ALA A 1 313 ? 33.867 48.555 -13.326 1.00 48.78 313 ALA A CA 1
ATOM 2391 C C . ALA A 1 313 ? 34.602 49.526 -12.390 1.00 48.78 313 ALA A C 1
ATOM 2393 O O . ALA A 1 313 ? 34.490 50.726 -12.571 1.00 48.78 313 ALA A O 1
ATOM 2394 N N . GLU A 1 314 ? 35.310 49.000 -11.382 1.00 49.22 314 GLU A N 1
ATOM 2395 C CA . GLU A 1 314 ? 36.387 49.699 -10.648 1.00 49.22 314 GLU A CA 1
ATOM 2396 C C . GLU A 1 314 ? 37.079 48.731 -9.665 1.00 49.22 314 GLU A C 1
ATOM 2398 O O . GLU A 1 314 ? 36.886 48.792 -8.458 1.00 49.22 314 GLU A O 1
ATOM 2403 N N . ALA A 1 315 ? 37.845 47.765 -10.192 1.00 43.94 315 ALA A N 1
ATOM 2404 C CA . ALA A 1 315 ? 38.786 46.956 -9.392 1.00 43.94 315 ALA A CA 1
ATOM 2405 C C . ALA A 1 315 ? 39.913 46.294 -10.226 1.00 43.94 315 ALA A C 1
ATOM 2407 O O . ALA A 1 315 ? 40.447 45.265 -9.831 1.00 43.94 315 ALA A O 1
ATOM 2408 N N . CYS A 1 316 ? 40.285 46.868 -11.380 1.00 42.56 316 CYS A N 1
ATOM 2409 C CA . CYS A 1 316 ? 41.488 46.478 -12.141 1.00 42.56 316 CYS A CA 1
ATOM 2410 C C . CYS A 1 316 ? 42.200 47.717 -12.708 1.00 42.56 316 CYS A C 1
ATOM 2412 O O . CYS A 1 316 ? 42.397 47.869 -13.915 1.00 42.56 316 CYS A O 1
ATOM 2414 N N . ARG A 1 317 ? 42.563 48.633 -11.813 1.00 45.94 317 ARG A N 1
ATOM 2415 C CA . ARG A 1 317 ? 43.617 49.621 -12.035 1.00 45.94 317 ARG A CA 1
ATOM 2416 C C . ARG A 1 317 ? 44.268 49.870 -10.679 1.00 45.94 317 ARG A C 1
ATOM 2418 O O . ARG A 1 317 ? 43.787 50.711 -9.939 1.00 45.94 317 ARG A O 1
ATOM 2425 N N . ASP A 1 318 ? 45.200 48.987 -10.327 1.00 44.91 318 ASP A N 1
ATOM 2426 C CA . ASP A 1 318 ? 46.424 49.231 -9.550 1.00 44.91 318 ASP A CA 1
ATOM 2427 C C . ASP A 1 318 ? 46.964 47.887 -9.018 1.00 44.91 318 ASP A C 1
ATOM 2429 O O . ASP A 1 318 ? 46.308 47.224 -8.215 1.00 44.91 318 ASP A O 1
ATOM 2433 N N . VAL A 1 319 ? 48.185 47.558 -9.476 1.00 41.28 319 VAL A N 1
ATOM 2434 C CA . VAL A 1 319 ? 49.038 46.366 -9.226 1.00 41.28 319 VAL A CA 1
ATOM 2435 C C . VAL A 1 319 ? 48.797 45.148 -10.121 1.00 41.28 319 VAL A C 1
ATOM 2437 O O . VAL A 1 319 ? 47.733 44.501 -10.034 1.00 41.28 319 VAL A O 1
#

Radius of gyration: 35.99 Å; chains: 1; bounding box: 79×72×116 Å